Protein AF-0000000084925691 (afdb_homodimer)

Sequence (264 aa):
MTRPAPITGSASPRLGRLARLLAASALLTAACATLTPTTALDPNKLPPILAQDEIIRPYTKIGTVEVSRERLGHIDDLKNEADEWAYDALGAEAAKLGADAIILPEVQAKKGSYLFFPSTSIKAKGIAIRFNMTRPAPITGSASPRLGRLARLLAASALLTAACATLTPTTALDPNKLPPILAQDEIIRPYTKIGTVEVSRERLGHIDDLKNEADEWAYDALGAEAAKLGADAIILPEVQAKKGSYLFFPSTSIKAKGIAIRFN

Organism: Geobacter metallireducens (strain ATCC 53774 / DSM 7210 / GS-15) (NCBI:txid269799)

Secondary structure (DSSP, 8-state):
------------------------------------------TTS---EE-GGG--S-EEEEEEEEEEEEEES-GGGHHHHHHHHHHHHHHHHHHHTT-SEEEEEEEEEEEEEETTEEEEEEEEEEEEEEE-/------------------------------------------TTS---EE-GGG--S-EEEEEEEEEEEEEES-GGGHHHHHHHHHHHHHHHHHHHTT-SEEEEEEEEEEEEEETTEEEEEEEEEEEEEEE-

Foldseek 3Di:
DDPDDDPCPDDDDPDDPPPPPPPPPPPPPPPPPPPPPPPPQPLPHFAAEDEPVRPDADKDFQDKDKDKDKDFDDLVCCVPCFVVVQRVVRRVRLVVSVFNHWYDKDKDKDWDDDVNTTMIMIMMMTTGIHGD/DCPCDCPCPVPDDPPPDPPVPPPPPPPPPPPPPPPPPPPPQPLPHFAAEDEPVRPDADKDFQDKDKDKDKDFDDLVCQVVCFVVVQRVVRRVRLVVSVFNHWYDKDKDKDWDDDVNTTMIMIMMMTTGIHGD

Nearest PDB structures (foldseek):
  3qkb-assembly1_B  TM=7.996E-01  e=1.386E-04  Pediococcus pentosaceus ATCC 25745
  1vr4-assembly1_B  TM=8.187E-01  e=1.053E-02  Bacillus cereus ATCC 14579
  1y2i-assembly1_C  TM=6.346E-01  e=2.107E-03  Shigella flexneri 2a str. 2457T
  5bp0-assembly1_B  TM=3.276E-01  e=2.755E+00  Lymnaea stagnalis
  3qkb-assembly1_B  TM=7.994E-01  e=1.177E-04  Pediococcus pentosaceus ATCC 25745

pLDDT: mean 74.44, std 26.31, range [27.69, 98.81]

Solvent-accessible surface area (backbone atoms only — not comparable to full-atom values): 16079 Å² total; per-residue (Å²): 139,88,75,78,82,77,86,81,82,83,76,82,81,84,80,80,80,80,78,76,78,76,78,77,75,74,76,74,74,76,73,72,71,73,70,69,72,77,72,67,69,48,89,87,47,58,30,47,80,45,54,79,90,66,64,84,63,67,66,44,80,76,45,77,39,74,48,73,50,76,46,78,40,86,54,77,56,50,64,76,39,44,62,61,54,42,53,51,51,44,12,54,54,28,43,75,73,64,30,59,29,28,35,71,54,32,44,34,40,34,36,29,58,53,95,86,34,47,20,30,38,36,40,30,37,30,35,20,25,34,74,111,130,90,72,73,81,72,85,77,77,77,78,79,84,77,80,70,84,78,75,73,76,76,75,76,74,74,75,74,72,75,72,73,70,74,72,68,72,74,73,64,67,47,90,87,48,59,28,48,80,44,54,78,88,66,64,83,63,66,66,44,80,76,46,80,41,75,47,73,49,76,46,80,40,86,56,82,54,50,61,77,41,41,61,59,54,42,52,52,51,44,12,54,54,27,42,75,74,65,28,59,29,30,33,72,53,32,43,33,40,34,37,30,60,52,94,86,34,46,20,31,37,36,41,30,36,31,36,22,24,34,74,112

Structure (mmCIF, N/CA/C/O backbone):
data_AF-0000000084925691-model_v1
#
loop_
_entity.id
_entity.type
_entity.pdbx_description
1 polymer 'Lipoprotein, putative'
#
loop_
_atom_site.group_PDB
_atom_site.id
_atom_site.type_symbol
_atom_site.label_atom_id
_atom_site.label_alt_id
_atom_site.label_comp_id
_atom_site.label_asym_id
_atom_site.label_entity_id
_atom_site.label_seq_id
_atom_site.pdbx_PDB_ins_code
_atom_site.Cartn_x
_atom_site.Cartn_y
_atom_site.Cartn_z
_atom_site.occupancy
_atom_site.B_iso_or_equiv
_atom_site.auth_seq_id
_atom_site.auth_comp_id
_atom_site.auth_asym_id
_atom_site.auth_atom_id
_atom_site.pdbx_PDB_model_num
ATOM 1 N N . MET A 1 1 ? -61.531 34.656 106.062 1 31.7 1 MET A N 1
ATOM 2 C CA . MET A 1 1 ? -60.969 33.656 105.125 1 31.7 1 MET A CA 1
ATOM 3 C C . MET A 1 1 ? -60.344 34.344 103.938 1 31.7 1 MET A C 1
ATOM 5 O O . MET A 1 1 ? -60.781 35.406 103.5 1 31.7 1 MET A O 1
ATOM 9 N N . THR A 1 2 ? -59.188 33.781 103.25 1 35.19 2 THR A N 1
ATOM 10 C CA . THR A 1 2 ? -57.844 34 102.75 1 35.19 2 THR A CA 1
ATOM 11 C C . THR A 1 2 ? -57.875 34.281 101.25 1 35.19 2 THR A C 1
ATOM 13 O O . THR A 1 2 ? -58.031 33.344 100.438 1 35.19 2 THR A O 1
ATOM 16 N N . ARG A 1 3 ? -58.625 35.281 100.688 1 39.06 3 ARG A N 1
ATOM 17 C CA . ARG A 1 3 ? -59.062 35.375 99.312 1 39.06 3 ARG A CA 1
ATOM 18 C C . ARG A 1 3 ? -57.875 35.625 98.375 1 39.06 3 ARG A C 1
ATOM 20 O O . ARG A 1 3 ? -58.031 35.625 97.125 1 39.06 3 ARG A O 1
ATOM 27 N N . PRO A 1 4 ? -56.438 35.781 98.688 1 38.03 4 PRO A N 1
ATOM 28 C CA . PRO A 1 4 ? -55.812 36.844 97.875 1 38.03 4 PRO A CA 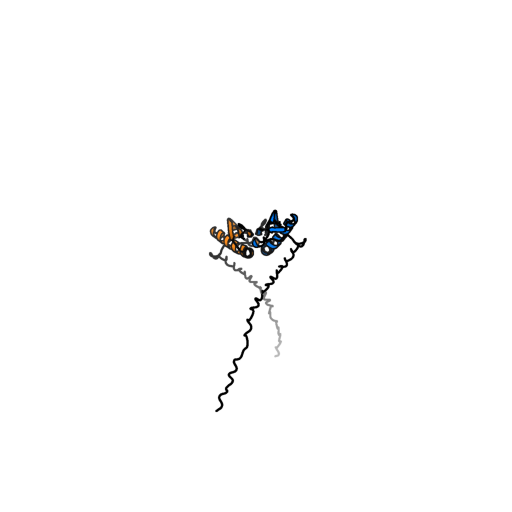1
ATOM 29 C C . PRO A 1 4 ? -55.375 36.406 96.5 1 38.03 4 PRO A C 1
ATOM 31 O O . PRO A 1 4 ? -54.969 37.25 95.688 1 38.03 4 PRO A O 1
ATOM 34 N N . ALA A 1 5 ? -55.688 35.25 95.75 1 39.78 5 ALA A N 1
ATOM 35 C CA . ALA A 1 5 ? -54.438 34.781 95.125 1 39.78 5 ALA A CA 1
ATOM 36 C C . ALA A 1 5 ? -54.062 35.594 93.938 1 39.78 5 ALA A C 1
ATOM 38 O O . ALA A 1 5 ? -54.906 36.188 93.25 1 39.78 5 ALA A O 1
ATOM 39 N N . PRO A 1 6 ? -52.656 35.875 93.5 1 35.97 6 PRO A N 1
ATOM 40 C CA . PRO A 1 6 ? -51.781 36.844 92.812 1 35.97 6 PRO A CA 1
ATOM 41 C C . PRO A 1 6 ? -51.656 36.594 91.312 1 35.97 6 PRO A C 1
ATOM 43 O O . PRO A 1 6 ? -50.969 37.344 90.625 1 35.97 6 PRO A O 1
ATOM 46 N N . ILE A 1 7 ? -52.594 36.312 90.438 1 38.5 7 ILE A N 1
ATOM 47 C CA . ILE A 1 7 ? -52.188 35.531 89.25 1 38.5 7 ILE A CA 1
ATOM 48 C C . ILE A 1 7 ? -51.281 36.406 88.375 1 38.5 7 ILE A C 1
ATOM 50 O O . ILE A 1 7 ? -51.531 37.594 88.188 1 38.5 7 ILE A O 1
ATOM 54 N N . THR A 1 8 ? -49.906 36.062 88.125 1 34.28 8 THR A N 1
ATOM 55 C CA . THR A 1 8 ? -48.656 36.594 87.625 1 34.28 8 THR A CA 1
ATOM 56 C C . THR A 1 8 ? -48.688 36.688 86.062 1 34.28 8 THR A C 1
ATOM 58 O O . THR A 1 8 ? -48.781 35.688 85.375 1 34.28 8 THR A O 1
ATOM 61 N N . GLY A 1 9 ? -49.344 37.625 85.375 1 34.09 9 GLY A N 1
ATOM 62 C CA . GLY A 1 9 ? -49.562 37.812 83.938 1 34.09 9 GLY A CA 1
ATOM 63 C C . GLY A 1 9 ? -48.281 38.031 83.188 1 34.09 9 GLY A C 1
ATOM 64 O O . GLY A 1 9 ? -47.625 39.094 83.312 1 34.09 9 GLY A O 1
ATOM 65 N N . SER A 1 10 ? -47.312 37.031 83 1 33.34 10 SER A N 1
ATOM 66 C CA . SER A 1 10 ? -45.969 37.188 82.5 1 33.34 10 SER A CA 1
ATOM 67 C C . SER A 1 10 ? -45.969 37.781 81.062 1 33.34 10 SER A C 1
ATOM 69 O O . SER A 1 10 ? -46.844 37.438 80.25 1 33.34 10 SER A O 1
ATOM 71 N N . ALA A 1 11 ? -45.156 38.812 80.812 1 31.98 11 ALA A N 1
ATOM 72 C CA . ALA A 1 11 ? -44.938 39.938 79.938 1 31.98 11 ALA A CA 1
ATOM 73 C C . ALA A 1 11 ? -44.438 39.469 78.562 1 31.98 11 ALA A C 1
ATOM 75 O O . ALA A 1 11 ? -44.812 40.031 77.562 1 31.98 11 ALA A O 1
ATOM 76 N N . SER A 1 12 ? -43.406 38.531 78.375 1 34.97 12 SER A N 1
ATOM 77 C CA . SER A 1 12 ? -42.25 39.125 77.625 1 34.97 12 SER A CA 1
ATOM 78 C C . SER A 1 12 ? -42.469 39.094 76.125 1 34.97 12 SER A C 1
ATOM 80 O O . SER A 1 12 ? -43.062 38.156 75.625 1 34.97 12 SER A O 1
ATOM 82 N N . PRO A 1 13 ? -42.219 40.188 75.375 1 35.19 13 PRO A N 1
ATOM 83 C CA . PRO A 1 13 ? -42.406 40.594 73.938 1 35.19 13 PRO A CA 1
ATOM 84 C C . PRO A 1 13 ? -41.562 39.781 73 1 35.19 13 PRO A C 1
ATOM 86 O O . PRO A 1 13 ? -40.344 39.656 73.188 1 35.19 13 PRO A O 1
ATOM 89 N N . ARG A 1 14 ? -42 38.625 72.438 1 36 14 ARG A N 1
ATOM 90 C CA . ARG A 1 14 ? -41.312 37.75 71.5 1 36 14 ARG A CA 1
ATOM 91 C C . ARG A 1 14 ? -40.781 38.562 70.312 1 36 14 ARG A C 1
ATOM 93 O O . ARG A 1 14 ? -41.562 39.25 69.625 1 36 14 ARG A O 1
ATOM 100 N N . LEU A 1 15 ? -39.406 39.031 70.312 1 35.12 15 LEU A N 1
ATOM 101 C CA . LEU A 1 15 ? -38.531 39.656 69.312 1 35.12 15 LEU A CA 1
ATOM 102 C C . LEU A 1 15 ? -38.625 39 68 1 35.12 15 LEU A C 1
ATOM 104 O O . LEU A 1 15 ? -38.625 37.75 67.875 1 35.12 15 LEU A O 1
ATOM 108 N N . GLY A 1 16 ? -39.219 39.656 66.938 1 32.88 16 GLY A N 1
ATOM 109 C CA . GLY A 1 16 ? -39.375 39.531 65.5 1 32.88 16 GLY A CA 1
ATOM 110 C C . GLY A 1 16 ? -38.062 39.188 64.75 1 32.88 16 GLY A C 1
ATOM 111 O O . GLY A 1 16 ? -37.062 39.844 65 1 32.88 16 GLY A O 1
ATOM 112 N N . ARG A 1 17 ? -37.75 37.844 64.625 1 38.5 17 ARG A N 1
ATOM 113 C CA . ARG A 1 17 ? -36.656 37.188 63.938 1 38.5 17 ARG A CA 1
ATOM 114 C C . ARG A 1 17 ? -36.438 37.75 62.531 1 38.5 17 ARG A C 1
ATOM 116 O O . ARG A 1 17 ? -37.312 37.594 61.656 1 38.5 17 ARG A O 1
ATOM 123 N N . LEU A 1 18 ? -35.844 39 62.344 1 35.78 18 LEU A N 1
ATOM 124 C CA . LEU A 1 18 ? -35.375 39.531 61.062 1 35.78 18 LEU A CA 1
ATOM 125 C C . LEU A 1 18 ? -34.531 38.5 60.312 1 35.78 18 LEU A C 1
ATOM 127 O O . LEU A 1 18 ? -33.562 37.969 60.875 1 35.78 18 LEU A O 1
ATOM 131 N N . ALA A 1 19 ? -35.125 37.75 59.312 1 41.44 19 ALA A N 1
ATOM 132 C CA . ALA A 1 19 ? -34.688 36.844 58.25 1 41.44 19 ALA A CA 1
ATOM 133 C C . ALA A 1 19 ? -33.5 37.438 57.5 1 41.44 19 ALA A C 1
ATOM 135 O O . ALA A 1 19 ? -33.625 38.438 56.812 1 41.44 19 ALA A O 1
ATOM 136 N N . ARG A 1 20 ? -32.25 37.406 58.062 1 39.66 20 ARG A N 1
ATOM 137 C CA . ARG A 1 20 ? -30.984 37.719 57.375 1 39.66 20 ARG A CA 1
ATOM 138 C C . ARG A 1 20 ? -30.891 36.938 56.062 1 39.66 20 ARG A C 1
ATOM 140 O O . ARG A 1 20 ? -30.891 35.719 56.062 1 39.66 20 ARG A O 1
ATOM 147 N N . LEU A 1 21 ? -31.469 37.469 54.969 1 39.38 21 LEU A N 1
ATOM 148 C CA . LEU A 1 21 ? -31.234 37.062 53.594 1 39.38 21 LEU A CA 1
ATOM 149 C C . LEU A 1 21 ? -29.75 37 53.281 1 39.38 21 LEU A C 1
ATOM 151 O O . LEU A 1 21 ? -29.047 38 53.344 1 39.38 21 LEU A O 1
ATOM 155 N N . LEU A 1 22 ? -29.062 35.938 53.781 1 34.69 22 LEU A N 1
ATOM 156 C CA . LEU A 1 22 ? -27.672 35.625 53.406 1 34.69 22 LEU A CA 1
ATOM 157 C C . LEU A 1 22 ? -27.5 35.594 51.906 1 34.69 22 LEU A C 1
ATOM 159 O O . LEU A 1 22 ? -28.156 34.781 51.219 1 34.69 22 LEU A O 1
ATOM 163 N N . ALA A 1 23 ? -27.234 36.75 51.188 1 40.03 23 ALA A N 1
ATOM 164 C CA . ALA A 1 23 ? -26.75 36.875 49.812 1 40.03 23 ALA A CA 1
ATOM 165 C C . ALA A 1 23 ? -25.547 36 49.562 1 40.03 23 ALA A C 1
ATOM 167 O O . ALA A 1 23 ? -24.5 36.156 50.156 1 40.03 23 ALA A O 1
ATOM 168 N N . ALA A 1 24 ? -25.75 34.75 49.281 1 39.25 24 ALA A N 1
ATOM 169 C CA . ALA A 1 24 ? -24.719 33.812 48.781 1 39.25 24 ALA A CA 1
ATOM 170 C C . ALA A 1 24 ? -23.969 34.406 47.594 1 39.25 24 ALA A C 1
ATOM 172 O O . ALA A 1 24 ? -24.562 34.594 46.531 1 39.25 24 ALA A O 1
ATOM 173 N N . SER A 1 25 ? -23 35.25 47.812 1 40.41 25 SER A N 1
ATOM 174 C CA . SER A 1 25 ? -22.062 35.688 46.75 1 40.41 25 SER A CA 1
ATOM 175 C C . SER A 1 25 ? -21.422 34.5 46.094 1 40.41 25 SER A C 1
ATOM 177 O O . SER A 1 25 ? -20.688 33.719 46.719 1 40.41 25 SER A O 1
ATOM 179 N N . ALA A 1 26 ? -22.062 33.812 45.188 1 38.72 26 ALA A N 1
ATOM 180 C CA . ALA A 1 26 ? -21.406 32.844 44.344 1 38.72 26 ALA A CA 1
ATOM 181 C C . ALA A 1 26 ? -20.188 33.438 43.656 1 38.72 26 ALA A C 1
ATOM 183 O O . ALA A 1 26 ? -20.312 34.312 42.781 1 38.72 26 ALA A O 1
ATOM 184 N N . LEU A 1 27 ? -19.078 33.531 44.375 1 35.97 27 LEU A N 1
ATOM 185 C CA . LEU A 1 27 ? -17.812 33.781 43.719 1 35.97 27 LEU A CA 1
ATOM 186 C C . LEU A 1 27 ? -17.625 32.812 42.531 1 35.97 27 LEU A C 1
ATOM 188 O O . LEU A 1 27 ? -17.5 31.609 42.719 1 35.97 27 LEU A O 1
ATOM 192 N N . LEU A 1 28 ? -18.219 33.125 41.406 1 37.12 28 LEU A N 1
ATOM 193 C CA . LEU A 1 28 ? -17.828 32.5 40.156 1 37.12 28 LEU A CA 1
ATOM 194 C C . LEU A 1 28 ? -16.312 32.5 39.969 1 37.12 28 LEU A C 1
ATOM 196 O O . LEU A 1 28 ? -15.719 33.594 39.812 1 37.12 28 LEU A O 1
ATOM 200 N N . THR A 1 29 ? -15.594 31.688 40.719 1 39.41 29 THR A N 1
ATOM 201 C CA . THR A 1 29 ? -14.203 31.469 40.375 1 39.41 29 THR A CA 1
ATOM 202 C C . THR A 1 29 ? -14.07 31.172 38.875 1 39.41 29 THR A C 1
ATOM 204 O O . THR A 1 29 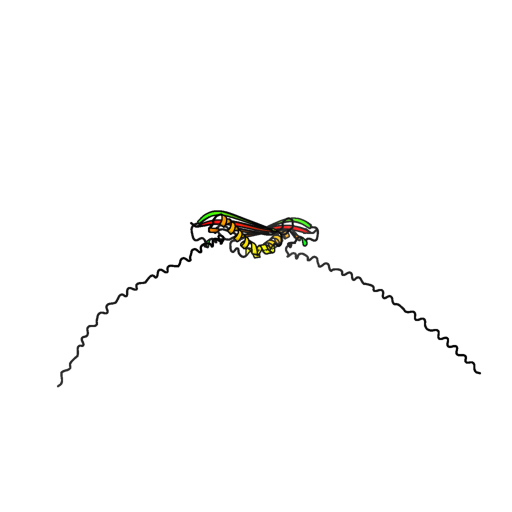? -14.664 30.219 38.375 1 39.41 29 THR A O 1
ATOM 207 N N . ALA A 1 30 ? -13.844 32.219 38.031 1 38.84 30 ALA A N 1
ATOM 208 C CA . ALA A 1 30 ? -13.344 32.094 36.656 1 38.84 30 ALA A CA 1
ATOM 209 C C . ALA A 1 30 ? -12.125 31.156 36.625 1 38.84 30 ALA A C 1
ATOM 211 O O . ALA A 1 30 ? -11.078 31.484 37.188 1 38.84 30 ALA A O 1
ATOM 212 N N . ALA A 1 31 ? -12.328 29.859 36.688 1 38.28 31 ALA A N 1
ATOM 213 C CA . ALA A 1 31 ? -11.219 28.984 36.312 1 38.28 31 ALA A CA 1
ATOM 214 C C . ALA A 1 31 ? -10.547 29.453 35.031 1 38.28 31 ALA A C 1
ATOM 216 O O . ALA A 1 31 ? -11.156 29.422 33.969 1 38.28 31 ALA A O 1
ATOM 217 N N . CYS A 1 32 ? -9.719 30.438 35.062 1 33.47 32 CYS A N 1
ATOM 218 C CA . CYS A 1 32 ? -8.82 30.609 33.938 1 33.47 32 CYS A CA 1
ATOM 219 C C . CYS A 1 32 ? -8.234 29.281 33.5 1 33.47 32 CYS A C 1
ATOM 221 O O . CYS A 1 32 ? -7.484 28.641 34.219 1 33.47 32 CYS A O 1
ATOM 223 N N . ALA A 1 33 ? -8.961 28.453 32.75 1 38.59 33 ALA A N 1
ATOM 224 C CA . ALA A 1 33 ? -8.32 27.375 32 1 38.59 33 ALA A CA 1
ATOM 225 C C . ALA A 1 33 ? -6.961 27.828 31.453 1 38.59 33 ALA A C 1
ATOM 227 O O . ALA A 1 33 ? -6.859 28.859 30.797 1 38.59 33 ALA A O 1
ATOM 228 N N . THR A 1 34 ? -5.863 27.703 32.219 1 37.12 34 THR A N 1
ATOM 229 C CA . THR A 1 34 ? -4.531 27.797 31.625 1 37.12 34 THR A CA 1
ATOM 230 C C . THR A 1 34 ? -4.531 27.266 30.203 1 37.12 34 THR A C 1
ATOM 232 O O . THR A 1 34 ? -4.906 26.109 29.969 1 37.12 34 THR A O 1
ATOM 235 N N . LEU A 1 35 ? -4.871 28.062 29.234 1 37.03 35 LEU A N 1
ATOM 236 C CA . LEU A 1 35 ? -4.488 27.719 27.875 1 37.03 35 LEU A CA 1
ATOM 237 C C . LEU A 1 35 ? -3.125 27.031 27.844 1 37.03 35 LEU A C 1
ATOM 239 O O . LEU A 1 35 ? -2.168 27.531 28.453 1 37.03 35 LEU A O 1
ATOM 243 N N . THR A 1 36 ? -3.09 25.766 28.031 1 38.06 36 THR A N 1
ATOM 244 C CA . THR A 1 36 ? -1.849 25.047 27.734 1 38.06 36 THR A CA 1
ATOM 245 C C . THR A 1 36 ? -1.024 25.812 26.703 1 38.06 36 THR A C 1
ATOM 247 O O . THR A 1 36 ? -1.575 26.375 25.75 1 38.06 36 THR A O 1
ATOM 250 N N . PRO A 1 37 ? 0.156 26.359 27.047 1 38.84 37 PRO A N 1
ATOM 251 C CA . PRO A 1 37 ? 1.049 26.984 26.078 1 38.84 37 PRO A CA 1
ATOM 252 C C . PRO A 1 37 ? 0.898 26.391 24.672 1 38.84 37 PRO A C 1
ATOM 254 O O . PRO A 1 37 ? 0.491 25.234 24.531 1 38.84 37 PRO A O 1
ATOM 257 N N . THR A 1 38 ? 0.516 27.156 23.703 1 39.69 38 THR A N 1
ATOM 258 C CA . THR A 1 38 ? 0.819 26.812 22.312 1 39.69 38 THR A CA 1
ATOM 259 C C . THR A 1 38 ? 2.133 26.047 22.219 1 39.69 38 THR A C 1
ATOM 261 O O . THR A 1 38 ? 3.195 26.578 22.547 1 39.69 38 THR A O 1
ATOM 264 N N . THR A 1 39 ? 2.252 24.891 22.703 1 40.91 39 THR A N 1
ATOM 265 C CA . THR A 1 39 ? 3.484 24.156 22.453 1 40.91 39 THR A CA 1
ATOM 266 C C . THR A 1 39 ? 4.184 24.703 21.203 1 40.91 39 THR A C 1
ATOM 268 O O . THR A 1 39 ? 3.662 24.578 20.094 1 40.91 39 THR A O 1
ATOM 271 N N . ALA A 1 40 ? 4.793 25.734 21.219 1 44.06 40 ALA A N 1
ATOM 272 C CA . ALA A 1 40 ? 5.691 26.188 20.172 1 44.06 40 ALA A CA 1
ATOM 273 C C . ALA A 1 40 ? 6.293 25.016 19.406 1 44.06 40 ALA A C 1
ATOM 275 O O . ALA A 1 40 ? 6.781 24.062 20.016 1 44.06 40 ALA A O 1
ATOM 276 N N . LEU A 1 41 ? 5.816 24.656 18.25 1 48.19 41 LEU A N 1
ATOM 277 C CA . LEU A 1 41 ? 6.445 23.656 17.406 1 48.19 41 LEU A CA 1
ATOM 278 C C . LEU A 1 41 ? 7.965 23.703 17.547 1 48.19 41 LEU A C 1
ATOM 280 O O . LEU A 1 41 ? 8.555 24.781 17.5 1 48.19 41 LEU A O 1
ATOM 284 N N . ASP A 1 42 ? 8.484 22.984 18.484 1 52.44 42 ASP A N 1
ATOM 285 C CA . ASP A 1 42 ? 9.93 22.812 18.406 1 52.44 42 ASP A CA 1
ATOM 286 C C . ASP A 1 42 ? 10.43 23.016 16.984 1 52.44 42 ASP A C 1
ATOM 288 O O . ASP A 1 42 ? 9.953 22.375 16.047 1 52.44 42 ASP A O 1
ATOM 292 N N . PRO A 1 43 ? 11.023 24.25 16.828 1 54.56 43 PRO A N 1
ATOM 293 C CA . PRO A 1 43 ? 11.5 24.5 15.461 1 54.56 43 PRO A CA 1
ATOM 294 C C . PRO A 1 43 ? 12.094 23.25 14.805 1 54.56 43 PRO A C 1
ATOM 296 O O . PRO A 1 43 ? 12.211 23.188 13.586 1 54.56 43 PRO A O 1
ATOM 299 N N . ASN A 1 44 ? 12.492 22.344 15.633 1 64.06 44 ASN A N 1
ATOM 300 C CA . ASN A 1 44 ? 13.094 21.125 15.125 1 64.06 44 ASN A CA 1
ATOM 301 C C . ASN A 1 44 ? 12.055 20.031 14.906 1 64.06 44 ASN A C 1
ATOM 303 O O . ASN A 1 44 ? 12.375 18.938 14.43 1 64.06 44 ASN A O 1
ATOM 307 N N . LYS A 1 45 ? 10.852 20.516 15.18 1 86.81 45 LYS A N 1
ATOM 308 C CA . LYS A 1 45 ? 9.836 19.469 15.039 1 86.81 45 LYS A CA 1
ATOM 309 C C . LYS A 1 45 ? 9.102 19.578 13.711 1 86.81 45 LYS A C 1
ATOM 311 O O . LYS A 1 45 ? 8.719 20.688 13.305 1 86.81 45 LYS A O 1
ATOM 316 N N . LEU A 1 46 ? 8.977 18.562 13.039 1 95.62 46 LEU A N 1
ATOM 317 C CA . LEU A 1 46 ? 8.297 18.516 11.75 1 95.62 46 LEU A CA 1
ATOM 318 C C . LEU A 1 46 ? 6.797 18.75 11.922 1 95.62 46 LEU A C 1
ATOM 320 O O . LEU A 1 46 ? 6.227 18.406 12.953 1 95.62 46 LEU A O 1
ATOM 324 N N . PRO A 1 47 ? 6.27 19.578 10.969 1 97.38 47 PRO A N 1
ATOM 325 C CA . PRO A 1 47 ? 4.809 19.688 11 1 97.38 47 PRO A CA 1
ATOM 326 C C . PRO A 1 47 ? 4.109 18.344 11.211 1 97.38 47 PRO A C 1
ATOM 328 O O . PRO A 1 47 ? 4.402 17.375 10.508 1 97.38 47 PRO A O 1
ATOM 331 N N . PRO A 1 48 ? 3.197 18.266 12.141 1 96.62 48 PRO A N 1
ATOM 332 C CA . PRO A 1 48 ? 2.504 17.016 12.422 1 96.62 48 PRO A CA 1
ATOM 333 C C . PRO A 1 48 ? 1.417 16.703 11.391 1 96.62 48 PRO A C 1
ATOM 335 O O . PRO A 1 48 ? 0.93 17.609 10.711 1 96.62 48 PRO A O 1
ATOM 338 N N . ILE A 1 49 ? 1.029 15.453 11.344 1 96.5 49 ILE A N 1
ATOM 339 C CA . ILE A 1 49 ? -0.175 15.008 10.648 1 96.5 49 ILE A CA 1
ATOM 340 C C . ILE A 1 49 ? -1.386 15.156 11.562 1 96.5 49 ILE A C 1
ATOM 342 O O . ILE A 1 49 ? -1.39 14.648 12.688 1 96.5 49 ILE A O 1
ATOM 346 N N . LEU A 1 50 ? -2.357 15.852 11.062 1 94.62 50 LEU A N 1
ATOM 347 C CA . LEU A 1 50 ? -3.543 16.031 11.898 1 94.62 50 LEU A CA 1
ATOM 348 C C . LEU A 1 50 ? -4.73 15.258 11.336 1 94.62 50 LEU A C 1
ATOM 350 O O . LEU A 1 50 ? -4.961 15.266 10.125 1 94.62 50 LEU A O 1
ATOM 354 N N . ALA A 1 51 ? -5.461 14.664 12.297 1 89.25 51 ALA A N 1
ATOM 355 C CA . ALA A 1 51 ? -6.77 14.109 11.953 1 89.25 51 ALA A CA 1
ATOM 356 C C . ALA A 1 51 ? -7.824 15.211 11.859 1 89.25 51 ALA A C 1
ATOM 358 O O . ALA A 1 51 ? -7.613 16.328 12.336 1 89.25 51 ALA A O 1
ATOM 359 N N . GLN A 1 52 ? -8.891 14.773 11.227 1 87.62 52 GLN A N 1
ATOM 360 C CA . GLN A 1 52 ? -9.953 15.742 10.977 1 87.62 52 GLN A CA 1
ATOM 361 C C . GLN A 1 52 ? -10.461 16.344 12.281 1 87.62 52 GLN A C 1
ATOM 363 O O . GLN A 1 52 ? -10.766 17.547 12.344 1 87.62 52 GLN A O 1
ATOM 368 N N . ASP A 1 53 ? -10.594 15.539 13.25 1 87.75 53 ASP A N 1
ATOM 369 C CA . ASP A 1 53 ? -11.172 15.992 14.516 1 87.75 53 ASP A CA 1
ATOM 370 C C . ASP A 1 53 ? -10.18 16.859 15.289 1 87.75 53 ASP A C 1
ATOM 372 O O . ASP A 1 53 ? -10.555 17.516 16.266 1 87.75 53 ASP A O 1
ATOM 376 N N . GLU A 1 54 ? -8.992 16.906 14.844 1 91.25 54 GLU A N 1
ATOM 377 C CA . GLU A 1 54 ? -7.953 17.703 15.508 1 91.25 54 GLU A CA 1
ATOM 378 C C . GLU A 1 54 ? -7.867 19.109 14.914 1 91.25 54 GLU A C 1
ATOM 380 O O . GLU A 1 54 ? -7.18 19.969 15.461 1 91.25 54 GLU A O 1
ATOM 385 N N . ILE A 1 55 ? -8.523 19.312 13.852 1 90.94 55 ILE A N 1
ATOM 386 C CA . ILE A 1 55 ? -8.508 20.625 13.211 1 90.94 55 ILE A CA 1
ATOM 387 C C . ILE A 1 55 ? -9.5 21.562 13.914 1 90.94 55 ILE A C 1
ATOM 389 O O . ILE A 1 55 ? -10.695 21.547 13.594 1 90.94 55 ILE A O 1
ATOM 393 N N . ILE A 1 56 ? -9.047 22.469 14.781 1 89.94 56 ILE A N 1
ATOM 394 C CA . ILE A 1 56 ? -9.938 23.203 15.664 1 89.94 56 ILE A CA 1
ATOM 395 C C . ILE A 1 56 ? -9.914 24.688 15.297 1 89.94 56 ILE A C 1
ATOM 397 O O . ILE A 1 56 ? -10.508 25.516 15.984 1 89.94 56 ILE A O 1
ATOM 401 N N . ARG A 1 57 ? -9.148 25.094 14.406 1 93.94 57 ARG A N 1
ATOM 402 C CA . ARG A 1 57 ? -9.086 26.484 13.977 1 93.94 57 ARG A CA 1
ATOM 403 C C . ARG A 1 57 ? -9.094 26.594 12.453 1 93.94 57 ARG A C 1
ATOM 405 O O . ARG A 1 57 ? -8.688 25.656 11.766 1 93.94 57 ARG A O 1
ATOM 412 N N . PRO A 1 58 ? -9.586 27.719 11.938 1 96.56 58 PRO A N 1
ATOM 413 C CA . PRO A 1 58 ? -9.523 27.922 10.492 1 96.56 58 PRO A CA 1
ATOM 414 C C . PRO A 1 58 ? -8.102 27.859 9.945 1 96.56 58 PRO A C 1
ATOM 416 O O . PRO A 1 58 ? -7.148 28.203 10.656 1 96.56 58 PRO A O 1
ATOM 419 N N . TYR A 1 59 ? -7.941 27.344 8.719 1 97.25 59 TYR A N 1
ATOM 420 C CA . TYR A 1 59 ? -6.625 27.203 8.109 1 97.25 59 TYR A CA 1
ATOM 421 C C . TYR A 1 59 ? -6.676 27.547 6.621 1 97.25 59 TYR A C 1
ATOM 423 O O . TYR A 1 59 ? -7.758 27.594 6.027 1 97.25 59 TYR A O 1
ATOM 431 N N . THR A 1 60 ? -5.473 27.844 6.086 1 98.19 60 THR A N 1
ATOM 432 C CA . THR A 1 60 ? -5.258 28.016 4.652 1 98.19 60 THR A CA 1
ATOM 433 C C . THR A 1 60 ? -4.422 26.859 4.098 1 98.19 60 THR A C 1
ATOM 435 O O . THR A 1 60 ? -3.439 26.438 4.719 1 98.19 60 THR A O 1
ATOM 438 N N . LYS A 1 61 ? -4.852 26.266 2.973 1 98.31 61 LYS A N 1
ATOM 439 C CA . LYS A 1 61 ? -4.043 25.281 2.268 1 98.31 61 LYS A CA 1
ATOM 440 C C . LYS A 1 61 ? -2.889 25.938 1.521 1 98.31 61 LYS A C 1
ATOM 442 O O . LYS A 1 61 ? -3.105 26.797 0.672 1 98.31 61 LYS A O 1
ATOM 447 N N . ILE A 1 62 ? -1.728 25.562 1.836 1 98.12 62 ILE A N 1
ATOM 448 C CA . ILE A 1 62 ? -0.637 26.312 1.224 1 98.12 62 ILE A CA 1
ATOM 449 C C . ILE A 1 62 ? 0.062 25.453 0.178 1 98.12 62 ILE A C 1
ATOM 451 O O . ILE A 1 62 ? 0.927 25.922 -0.558 1 98.12 62 ILE A O 1
ATOM 455 N N . GLY A 1 63 ? -0.236 24.125 0.083 1 97.81 63 GLY A N 1
ATOM 456 C CA . GLY A 1 63 ? 0.29 23.281 -0.978 1 97.81 63 GLY A CA 1
ATOM 457 C C . GLY A 1 63 ? 0.078 21.797 -0.723 1 97.81 63 GLY A C 1
ATOM 458 O O . GLY A 1 63 ? -0.275 21.406 0.388 1 97.81 63 GLY A O 1
ATOM 459 N N . THR A 1 64 ? 0.184 21.016 -1.828 1 98.5 64 THR A N 1
ATOM 460 C CA . THR A 1 64 ? 0.241 19.562 -1.723 1 98.5 64 THR A CA 1
ATOM 461 C C . THR A 1 64 ? 1.687 19.078 -1.626 1 98.5 64 THR A C 1
ATOM 463 O O . THR A 1 64 ? 2.561 19.578 -2.342 1 98.5 64 THR A O 1
ATOM 466 N N . VAL A 1 65 ? 1.949 18.156 -0.712 1 98.69 65 VAL A N 1
ATOM 467 C CA . VAL A 1 65 ? 3.273 17.547 -0.615 1 98.69 65 VAL A CA 1
ATOM 468 C C . VAL A 1 65 ? 3.195 16.062 -0.967 1 98.69 65 VAL A C 1
ATOM 470 O O . VAL A 1 65 ? 2.225 15.391 -0.619 1 98.69 65 VAL A O 1
ATOM 473 N N . GLU A 1 66 ? 4.203 15.594 -1.675 1 98.81 66 GLU A N 1
ATOM 474 C CA . GLU A 1 66 ? 4.312 14.195 -2.094 1 98.81 66 GLU A CA 1
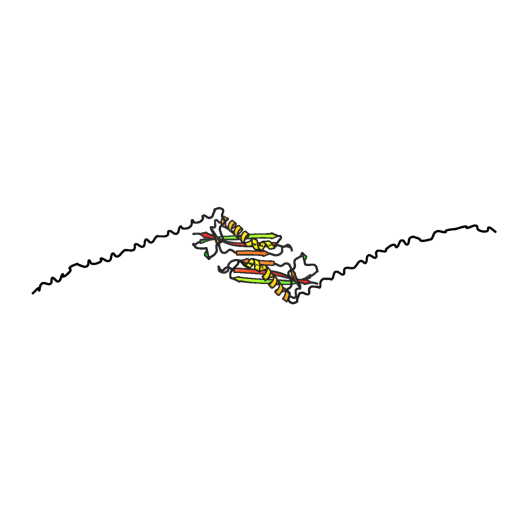ATOM 475 C C . GLU A 1 66 ? 5.734 13.672 -1.909 1 98.81 66 GLU A C 1
ATOM 477 O O . GLU A 1 66 ? 6.703 14.375 -2.205 1 98.81 66 GLU A O 1
ATOM 482 N N . VAL A 1 67 ? 5.809 12.453 -1.434 1 98.75 67 VAL A N 1
ATOM 483 C CA . VAL A 1 67 ? 7.098 11.797 -1.237 1 98.75 67 VAL A CA 1
ATOM 484 C C . VAL A 1 67 ? 7.02 10.352 -1.715 1 98.75 67 VAL A C 1
ATOM 486 O O . VAL A 1 67 ? 5.934 9.766 -1.776 1 98.75 67 VAL A O 1
ATOM 489 N N . SER A 1 68 ? 8.133 9.781 -2.072 1 97.94 68 SER A N 1
ATOM 490 C CA . SER A 1 68 ? 8.188 8.375 -2.475 1 97.94 68 SER A CA 1
ATOM 491 C C . SER A 1 68 ? 9.555 7.77 -2.162 1 97.94 68 SER A C 1
ATOM 493 O O . SER A 1 68 ? 10.562 8.477 -2.129 1 97.94 68 SER A O 1
ATOM 495 N N . ARG A 1 69 ? 9.547 6.508 -1.942 1 95.75 69 ARG A N 1
ATOM 496 C CA . ARG A 1 69 ? 10.75 5.703 -1.729 1 95.75 69 ARG A CA 1
ATOM 497 C C . ARG A 1 69 ? 10.586 4.312 -2.342 1 95.75 69 ARG A C 1
ATOM 499 O O . ARG A 1 69 ? 9.539 3.684 -2.199 1 95.75 69 ARG A O 1
ATOM 506 N N . GLU A 1 70 ? 11.641 3.883 -3.01 1 92.75 70 GLU A N 1
ATOM 507 C CA . GLU A 1 70 ? 11.711 2.523 -3.539 1 92.75 70 GLU A CA 1
ATOM 508 C C . GLU A 1 70 ? 12.961 1.803 -3.051 1 92.75 70 GLU A C 1
ATOM 510 O O . GLU A 1 70 ? 14.047 2.391 -3.01 1 92.75 70 GLU A O 1
ATOM 515 N N . ARG A 1 71 ? 12.75 0.589 -2.646 1 90.62 71 ARG A N 1
ATOM 516 C CA . ARG A 1 71 ? 13.875 -0.22 -2.186 1 90.62 71 ARG A CA 1
ATOM 517 C C . ARG A 1 71 ? 13.828 -1.621 -2.787 1 90.62 71 ARG A C 1
ATOM 519 O O . ARG A 1 71 ? 12.75 -2.205 -2.92 1 90.62 71 ARG A O 1
ATOM 526 N N . LEU A 1 72 ? 15.031 -2.074 -3.023 1 88 72 LEU A N 1
ATOM 527 C CA . LEU A 1 72 ? 15.148 -3.469 -3.436 1 88 72 LEU A CA 1
ATOM 528 C C . LEU A 1 72 ? 15.398 -4.371 -2.232 1 88 72 LEU A C 1
ATOM 530 O O . LEU A 1 72 ? 16.141 -4 -1.314 1 88 72 LEU A O 1
ATOM 534 N N . GLY A 1 73 ? 14.859 -5.484 -2.266 1 76.88 73 GLY A N 1
ATOM 535 C CA . GLY A 1 73 ? 15.141 -6.5 -1.259 1 76.88 73 GLY A CA 1
ATOM 536 C C . GLY A 1 73 ? 13.93 -6.84 -0.406 1 76.88 73 GLY A C 1
ATOM 537 O O . GLY A 1 73 ? 12.789 -6.699 -0.851 1 76.88 73 GLY A O 1
ATOM 538 N N . HIS A 1 74 ? 14.273 -7.234 1.008 1 63.16 74 HIS A N 1
ATOM 539 C CA . HIS A 1 74 ? 13.328 -7.906 1.896 1 63.16 74 HIS A CA 1
ATOM 540 C C . HIS A 1 74 ? 12.07 -7.062 2.1 1 63.16 74 HIS A C 1
ATOM 542 O O . HIS A 1 74 ? 12.141 -5.957 2.639 1 63.16 74 HIS A O 1
ATOM 548 N N . ILE A 1 75 ? 10.914 -7.613 1.635 1 63.81 75 ILE A N 1
ATOM 549 C CA . ILE A 1 75 ? 9.609 -6.98 1.509 1 63.81 75 ILE A CA 1
ATOM 550 C C . ILE A 1 75 ? 8.906 -6.969 2.865 1 63.81 75 ILE A C 1
ATOM 552 O O . ILE A 1 75 ? 8.008 -6.156 3.1 1 63.81 75 ILE A O 1
ATOM 556 N N . ASP A 1 76 ? 9.461 -7.762 3.855 1 66.31 76 ASP A N 1
ATOM 557 C CA . ASP A 1 76 ? 8.703 -7.973 5.09 1 66.31 76 ASP A CA 1
ATOM 558 C C . ASP A 1 76 ? 8.695 -6.711 5.945 1 66.31 76 ASP A C 1
ATOM 560 O O . ASP A 1 76 ? 7.73 -6.453 6.672 1 66.31 76 ASP A O 1
ATOM 564 N N . ASP A 1 77 ? 9.602 -5.832 5.754 1 65.75 77 ASP A N 1
ATOM 565 C CA . ASP A 1 77 ? 9.75 -4.684 6.645 1 65.75 77 ASP A CA 1
ATOM 566 C C . ASP A 1 77 ? 8.836 -3.537 6.223 1 65.75 77 ASP A C 1
ATOM 568 O O . ASP A 1 77 ? 8.602 -2.604 6.992 1 65.75 77 ASP A O 1
ATOM 572 N N . LEU A 1 78 ? 8.281 -3.697 5.125 1 77.19 78 LEU A N 1
ATOM 573 C CA . LEU A 1 78 ? 7.48 -2.607 4.574 1 77.19 78 LEU A CA 1
ATOM 574 C C . LEU A 1 78 ? 6.289 -2.301 5.473 1 77.19 78 LEU A C 1
ATOM 576 O O . LEU A 1 78 ? 5.914 -1.137 5.641 1 77.19 78 LEU A O 1
ATOM 580 N N . LYS A 1 79 ? 5.777 -3.32 6.137 1 67.44 79 LYS A N 1
ATOM 581 C CA . LYS A 1 79 ? 4.551 -3.213 6.914 1 67.44 79 LYS A CA 1
ATOM 582 C C . LYS 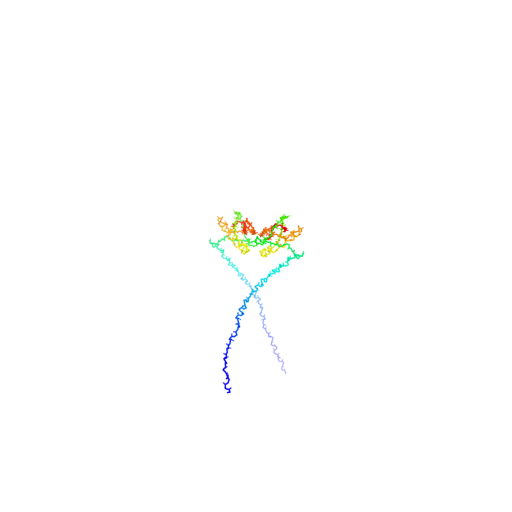A 1 79 ? 4.727 -2.256 8.094 1 67.44 79 LYS A C 1
ATOM 584 O O . LYS A 1 79 ? 3.836 -1.455 8.383 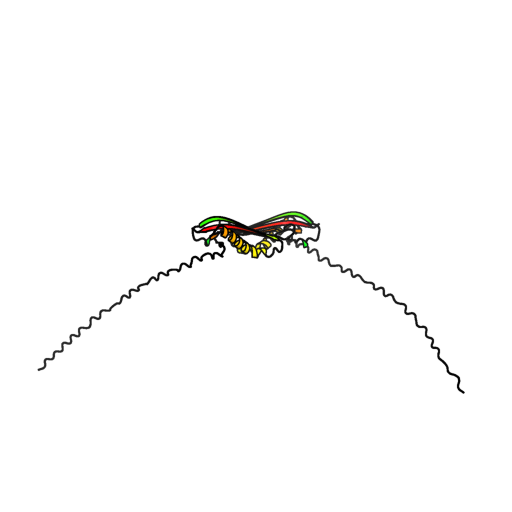1 67.44 79 LYS A O 1
ATOM 589 N N . ASN A 1 80 ? 5.789 -2.311 8.648 1 70.94 80 ASN A N 1
ATOM 590 C CA . ASN A 1 80 ? 5.996 -1.564 9.883 1 70.94 80 ASN A CA 1
ATOM 591 C C . ASN A 1 80 ? 6.637 -0.204 9.617 1 70.94 80 ASN A C 1
ATOM 593 O O . ASN A 1 80 ? 6.512 0.713 10.43 1 70.94 80 ASN A O 1
ATOM 597 N N . GLU A 1 81 ? 7.07 -0.086 8.492 1 83.19 81 GLU A N 1
ATOM 598 C CA . GLU A 1 81 ? 7.93 1.073 8.258 1 83.19 81 GLU A CA 1
ATOM 599 C C . GLU A 1 81 ? 7.211 2.131 7.422 1 83.19 81 GLU A C 1
ATOM 601 O O . GLU A 1 81 ? 7.527 3.318 7.512 1 83.19 81 GLU A O 1
ATOM 606 N N . ALA A 1 82 ? 6.16 1.796 6.797 1 90.56 82 ALA A N 1
ATOM 607 C CA . ALA A 1 82 ? 5.629 2.658 5.746 1 90.56 82 ALA A CA 1
ATOM 608 C C . ALA A 1 82 ? 5.078 3.957 6.328 1 90.56 82 ALA A C 1
ATOM 610 O O . ALA A 1 82 ? 5.418 5.047 5.859 1 90.56 82 ALA A O 1
ATOM 611 N N . ASP A 1 83 ? 4.324 3.859 7.379 1 89.75 83 ASP A N 1
ATOM 612 C CA . ASP A 1 83 ? 3.717 5.055 7.957 1 89.75 83 ASP A CA 1
ATOM 613 C C . ASP A 1 83 ? 4.777 5.973 8.562 1 89.75 83 ASP A C 1
ATOM 615 O O . ASP A 1 83 ? 4.746 7.188 8.352 1 89.75 83 ASP A O 1
ATOM 619 N N . GLU A 1 84 ? 5.609 5.352 9.328 1 90.75 84 GLU A N 1
ATOM 620 C CA . GLU A 1 84 ? 6.641 6.137 10 1 90.75 84 GLU A CA 1
ATOM 621 C C . GLU A 1 84 ? 7.488 6.906 8.992 1 90.75 84 GLU A C 1
ATOM 623 O O . GLU A 1 84 ? 7.688 8.117 9.133 1 90.75 84 GLU A O 1
ATOM 628 N N . TRP A 1 85 ? 8.031 6.191 8.031 1 94.12 85 TRP A N 1
ATOM 629 C CA . TRP A 1 85 ? 8.828 6.875 7.016 1 94.12 85 TRP A CA 1
ATOM 630 C C . TRP A 1 85 ? 8.008 7.953 6.312 1 94.12 85 TRP A C 1
ATOM 632 O O . TRP A 1 85 ? 8.484 9.07 6.109 1 94.12 85 TRP A O 1
ATOM 642 N N . ALA A 1 86 ? 6.781 7.645 5.891 1 96.38 86 ALA A N 1
ATOM 643 C CA . ALA A 1 86 ? 5.934 8.547 5.117 1 96.38 86 ALA A CA 1
ATOM 644 C C . ALA A 1 86 ? 5.66 9.836 5.883 1 96.38 86 ALA A C 1
ATOM 646 O O . ALA A 1 86 ? 5.766 10.938 5.324 1 96.38 86 ALA A O 1
ATOM 647 N N . TYR A 1 87 ? 5.328 9.664 7.133 1 95.75 87 TYR A N 1
ATOM 648 C CA . TYR A 1 87 ? 4.953 10.836 7.922 1 95.75 87 TYR A CA 1
ATOM 649 C C . TYR A 1 87 ? 6.156 11.727 8.172 1 95.75 87 TYR A C 1
ATOM 651 O O . TYR A 1 87 ? 6.047 12.961 8.109 1 95.75 87 TYR A O 1
ATOM 659 N N . ASP A 1 88 ? 7.273 11.156 8.367 1 96.44 88 ASP A N 1
ATOM 660 C CA . ASP A 1 88 ? 8.492 11.945 8.516 1 96.44 88 ASP A CA 1
ATOM 661 C C . ASP A 1 88 ? 8.836 12.672 7.215 1 96.44 88 ASP A C 1
ATOM 663 O O . ASP A 1 88 ? 9.156 13.867 7.234 1 96.44 88 ASP A O 1
ATOM 667 N N . ALA A 1 89 ? 8.805 11.977 6.168 1 97.88 89 ALA A N 1
ATOM 668 C CA . ALA A 1 89 ? 9.156 12.547 4.867 1 97.88 89 ALA A CA 1
ATOM 669 C C . ALA A 1 89 ? 8.18 13.641 4.465 1 97.88 89 ALA A C 1
ATOM 671 O O . ALA A 1 89 ? 8.586 14.688 3.955 1 97.88 89 ALA A O 1
ATOM 672 N N . LEU A 1 90 ? 6.855 13.414 4.688 1 98.38 90 LEU A N 1
ATOM 673 C CA . LEU A 1 90 ? 5.859 14.445 4.418 1 98.38 90 LEU A CA 1
ATOM 674 C C . LEU A 1 90 ? 6.113 15.688 5.273 1 98.38 90 LEU A C 1
ATOM 676 O O . LEU A 1 90 ? 6.008 16.812 4.789 1 98.38 90 LEU A O 1
ATOM 680 N N . GLY A 1 91 ? 6.395 15.414 6.508 1 98.06 91 GLY A N 1
ATOM 681 C CA . GLY A 1 91 ? 6.711 16.516 7.402 1 98.06 91 GLY A CA 1
ATOM 682 C C . GLY A 1 91 ? 7.871 17.359 6.922 1 98.06 91 GLY A C 1
ATOM 683 O O . GLY A 1 91 ? 7.812 18.594 6.977 1 98.06 91 GLY A O 1
ATOM 684 N N . ALA A 1 92 ? 8.914 16.688 6.523 1 97.94 92 ALA A N 1
ATOM 685 C CA . ALA A 1 92 ? 10.094 17.391 6.027 1 97.94 92 ALA A CA 1
ATOM 686 C C . ALA A 1 92 ? 9.742 18.266 4.82 1 97.94 92 ALA A C 1
ATOM 688 O O . ALA A 1 92 ? 10.188 19.406 4.723 1 97.94 92 ALA A O 1
ATOM 689 N N . GLU A 1 93 ? 8.938 17.781 3.896 1 98.38 93 GLU A N 1
ATOM 690 C CA . GLU A 1 93 ? 8.523 18.547 2.727 1 98.38 93 GLU A CA 1
ATOM 691 C C . GLU A 1 93 ? 7.637 19.719 3.121 1 98.38 93 GLU A C 1
ATOM 693 O O . GLU A 1 93 ? 7.773 20.812 2.584 1 98.38 93 GLU A O 1
ATOM 698 N N . ALA A 1 94 ? 6.77 19.469 4.051 1 98.56 94 ALA A N 1
ATOM 699 C CA . ALA A 1 94 ? 5.848 20.5 4.488 1 98.56 94 ALA A CA 1
ATOM 700 C C . ALA A 1 94 ? 6.586 21.625 5.207 1 98.56 94 ALA A C 1
ATOM 702 O O . ALA A 1 94 ? 6.219 22.797 5.09 1 98.56 94 ALA A O 1
ATOM 703 N N . ALA A 1 95 ? 7.582 21.234 5.949 1 97.69 95 ALA A N 1
ATOM 704 C CA . ALA A 1 95 ? 8.391 22.219 6.66 1 97.69 95 ALA A CA 1
ATOM 705 C C . ALA A 1 95 ? 9.031 23.219 5.691 1 97.69 95 ALA A C 1
ATOM 707 O O . ALA A 1 95 ? 9.148 24.406 5.996 1 97.69 95 ALA A O 1
ATOM 708 N N . LYS A 1 96 ? 9.375 22.688 4.555 1 97.12 96 LYS A N 1
ATOM 709 C CA . LYS A 1 96 ? 10 23.547 3.553 1 97.12 96 LYS A CA 1
ATOM 710 C C . LYS A 1 96 ? 9.031 24.641 3.076 1 97.12 96 LYS A C 1
ATOM 712 O O . LYS A 1 96 ? 9.453 25.688 2.607 1 97.12 96 LYS A O 1
ATOM 717 N N . LEU A 1 97 ? 7.801 24.391 3.201 1 97.25 97 LEU A N 1
ATOM 718 C CA . LEU A 1 97 ? 6.773 25.328 2.756 1 97.25 97 LEU A CA 1
ATOM 719 C C . LEU A 1 97 ? 6.355 26.266 3.889 1 97.25 97 LEU A C 1
ATOM 721 O O . LEU A 1 97 ? 5.535 27.156 3.688 1 97.25 97 LEU A O 1
ATOM 725 N N . GLY A 1 98 ? 6.883 25.922 5.043 1 96.81 98 GLY A N 1
ATOM 726 C CA . GLY A 1 98 ? 6.496 26.688 6.207 1 96.81 98 GLY A CA 1
ATOM 727 C C . GLY A 1 98 ? 5.141 26.297 6.766 1 96.81 98 GLY A C 1
ATOM 728 O O . GLY A 1 98 ? 4.434 27.125 7.34 1 96.81 98 GLY A O 1
ATOM 729 N N . ALA A 1 99 ? 4.77 25.094 6.594 1 98.19 99 ALA A N 1
ATOM 730 C CA . ALA A 1 99 ? 3.459 24.625 7.035 1 98.19 99 ALA A CA 1
ATOM 731 C C . ALA A 1 99 ? 3.436 24.422 8.547 1 98.19 99 ALA A C 1
ATOM 733 O O . ALA A 1 99 ? 4.453 24.062 9.148 1 98.19 99 ALA A O 1
ATOM 734 N N . ASP A 1 100 ? 2.207 24.609 9.047 1 97.5 100 ASP A N 1
ATOM 735 C CA . ASP A 1 100 ? 1.984 24.312 10.453 1 97.5 100 ASP A CA 1
ATOM 736 C C . ASP A 1 100 ? 1.615 22.844 10.656 1 97.5 100 ASP A C 1
ATOM 738 O O . ASP A 1 100 ? 1.878 22.281 11.719 1 97.5 100 ASP A O 1
ATOM 742 N N . ALA A 1 101 ? 0.994 22.25 9.695 1 98.25 101 ALA A N 1
ATOM 743 C CA . ALA A 1 101 ? 0.527 20.859 9.797 1 98.25 101 ALA A CA 1
ATOM 744 C C . ALA A 1 101 ? 0.218 20.281 8.422 1 98.25 101 ALA A C 1
ATOM 746 O O . ALA A 1 101 ? 0.26 21 7.414 1 98.25 101 ALA A O 1
ATOM 747 N N . ILE A 1 102 ? 0.016 18.969 8.391 1 98.06 102 ILE A N 1
ATOM 748 C CA . ILE A 1 102 ? -0.441 18.234 7.211 1 98.06 102 ILE A CA 1
ATOM 749 C C . ILE A 1 102 ? -1.791 17.578 7.496 1 98.06 102 ILE A C 1
ATOM 751 O O . ILE A 1 102 ? -2.002 17.031 8.57 1 98.06 102 ILE A O 1
ATOM 755 N N . ILE A 1 103 ? -2.672 17.641 6.609 1 96.81 103 ILE A N 1
ATOM 756 C CA . ILE A 1 103 ? -3.967 16.984 6.77 1 96.81 103 ILE A CA 1
ATOM 757 C C . ILE A 1 103 ? -4.227 16.062 5.586 1 96.81 103 ILE A C 1
ATOM 759 O O . ILE A 1 103 ? -3.553 16.156 4.555 1 96.81 103 ILE A O 1
ATOM 763 N N . LEU A 1 104 ? -5.207 15.094 5.777 1 94.94 104 LEU A N 1
ATOM 764 C CA . LEU A 1 104 ? -5.668 14.148 4.766 1 94.94 104 LEU A CA 1
ATOM 765 C C . LEU A 1 104 ? -4.492 13.391 4.156 1 94.94 104 LEU A C 1
ATOM 767 O O . LEU A 1 104 ? -4.348 13.344 2.932 1 94.94 104 LEU A O 1
ATOM 771 N N . PRO A 1 105 ? -3.703 12.781 5.043 1 95.44 105 PRO A N 1
ATOM 772 C CA . PRO A 1 105 ? -2.602 11.984 4.492 1 95.44 105 PRO A CA 1
ATOM 773 C C . PRO A 1 105 ? -3.084 10.742 3.744 1 95.44 105 PRO A C 1
ATOM 775 O O . PRO A 1 105 ? -4.105 10.156 4.113 1 95.44 105 PRO A O 1
ATOM 778 N N . GLU A 1 106 ? -2.369 10.422 2.662 1 96.06 106 GLU A N 1
ATOM 779 C CA . GLU A 1 106 ? -2.482 9.148 1.959 1 96.06 106 GLU A CA 1
ATOM 780 C C . GLU A 1 106 ? -1.142 8.422 1.914 1 96.06 106 GLU A C 1
ATOM 782 O O . GLU A 1 106 ? -0.115 9.023 1.59 1 96.06 106 GLU A O 1
ATOM 787 N N . VAL A 1 107 ? -1.146 7.176 2.33 1 95.75 107 VAL A N 1
ATOM 788 C CA . VAL A 1 107 ? 0.06 6.359 2.281 1 95.75 107 VAL A CA 1
ATOM 789 C C . VAL A 1 107 ? -0.214 5.082 1.488 1 95.75 107 VAL A C 1
ATOM 791 O O . VAL A 1 107 ? -1.191 4.375 1.754 1 95.75 107 VAL A O 1
ATOM 794 N N . GLN A 1 108 ? 0.583 4.859 0.56 1 95.25 108 GLN A N 1
ATOM 795 C CA . GLN A 1 108 ? 0.53 3.652 -0.259 1 95.25 108 GLN A CA 1
ATOM 796 C C . GLN A 1 108 ? 1.817 2.844 -0.13 1 95.25 108 GLN A C 1
ATOM 798 O O . GLN A 1 108 ? 2.912 3.373 -0.331 1 95.25 108 GLN A O 1
ATOM 803 N N . ALA A 1 109 ? 1.64 1.646 0.265 1 94.38 109 ALA A N 1
ATOM 804 C CA . ALA A 1 109 ? 2.76 0.708 0.3 1 94.38 109 ALA A CA 1
ATOM 805 C C . ALA A 1 109 ? 2.572 -0.408 -0.725 1 94.38 109 ALA A C 1
ATOM 807 O O . ALA A 1 109 ? 1.495 -1.003 -0.814 1 94.38 109 ALA A O 1
ATOM 808 N N . LYS A 1 110 ? 3.607 -0.679 -1.429 1 93.94 110 LYS A N 1
ATOM 809 C CA . LYS A 1 110 ? 3.561 -1.695 -2.477 1 93.94 110 LYS A CA 1
ATOM 810 C C . LYS A 1 110 ? 4.719 -2.678 -2.34 1 93.94 110 LYS A C 1
ATOM 812 O O . LYS A 1 110 ? 5.855 -2.273 -2.078 1 93.94 110 LYS A O 1
ATOM 817 N N . LYS A 1 111 ? 4.426 -3.877 -2.453 1 92.81 111 LYS A N 1
ATOM 818 C CA . LYS A 1 111 ? 5.465 -4.898 -2.582 1 92.81 111 LYS A CA 1
ATOM 819 C C . LYS A 1 111 ? 5.262 -5.73 -3.846 1 92.81 111 LYS A C 1
ATOM 821 O O . LYS A 1 111 ? 4.125 -5.992 -4.246 1 92.81 111 LYS A O 1
ATOM 826 N N . GLY A 1 112 ? 6.312 -6.117 -4.418 1 92.12 112 GLY A N 1
ATOM 827 C CA . GLY A 1 112 ? 6.305 -6.902 -5.641 1 92.12 112 GLY A CA 1
ATOM 828 C C . GLY A 1 112 ? 7.695 -7.25 -6.137 1 92.12 112 GLY A C 1
ATOM 829 O O . GLY A 1 112 ? 8.562 -7.629 -5.348 1 92.12 112 GLY A O 1
ATOM 830 N N . SER A 1 113 ? 7.746 -7.223 -7.379 1 87.12 113 SER A N 1
ATOM 831 C CA . SER A 1 113 ? 9.031 -7.574 -7.98 1 87.12 113 SER A CA 1
ATOM 832 C C . SER A 1 113 ? 9.453 -6.555 -9.031 1 87.12 113 SER A C 1
ATOM 834 O O . SER A 1 113 ? 8.602 -5.969 -9.711 1 87.12 113 SER A O 1
ATOM 836 N N . TYR A 1 114 ? 10.68 -6.242 -8.945 1 85.5 114 TYR A N 1
ATOM 837 C CA . TYR A 1 114 ? 11.344 -5.508 -10.016 1 85.5 114 TYR A CA 1
ATOM 838 C C . TYR A 1 114 ? 12.375 -6.387 -10.719 1 85.5 114 TYR A C 1
ATOM 840 O O . TYR A 1 114 ? 13.391 -6.758 -10.125 1 85.5 114 TYR A O 1
ATOM 848 N N . LEU A 1 115 ? 12.234 -6.574 -11.984 1 83.06 115 LEU A N 1
ATOM 849 C CA . LEU A 1 115 ? 13.086 -7.504 -12.711 1 83.06 115 LEU A CA 1
ATOM 850 C C . LEU A 1 115 ? 13.305 -8.781 -11.914 1 83.06 115 LEU A C 1
ATOM 852 O O . LEU A 1 115 ? 14.453 -9.164 -11.648 1 83.06 115 LEU A O 1
ATOM 856 N N . PHE A 1 116 ? 12.297 -9.406 -11.32 1 81.5 116 PHE A N 1
ATOM 857 C CA . PHE A 1 116 ? 12.234 -10.688 -10.617 1 81.5 116 PHE A CA 1
ATOM 858 C C . PHE A 1 116 ? 12.844 -10.562 -9.219 1 81.5 116 PHE A C 1
ATOM 860 O O . PHE A 1 116 ? 12.977 -11.562 -8.508 1 81.5 116 PHE A O 1
ATOM 867 N N . PHE A 1 117 ? 13.352 -9.328 -8.906 1 86.88 117 PHE A N 1
ATOM 868 C CA . PHE A 1 117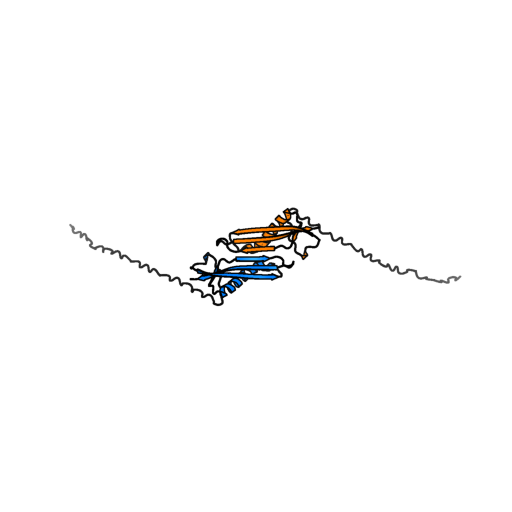 ? 13.828 -9.102 -7.551 1 86.88 117 PHE A CA 1
ATOM 869 C C . PHE A 1 117 ? 12.727 -8.492 -6.688 1 86.88 117 PHE A C 1
ATOM 871 O O . PHE A 1 117 ? 12 -7.602 -7.133 1 86.88 117 PHE A O 1
ATOM 878 N N . PRO A 1 118 ? 12.68 -9.055 -5.5 1 88 118 PRO A N 1
ATOM 879 C CA . PRO A 1 118 ? 11.695 -8.445 -4.602 1 88 118 PRO A CA 1
ATOM 880 C C . PRO A 1 118 ? 11.922 -6.941 -4.418 1 88 118 PRO A C 1
ATOM 882 O O . PRO A 1 118 ? 13.062 -6.492 -4.352 1 88 118 PRO A O 1
ATOM 885 N N . SER A 1 119 ? 10.867 -6.18 -4.414 1 91.5 119 SER A N 1
ATOM 886 C CA . SER A 1 119 ? 10.945 -4.727 -4.27 1 91.5 119 SER A CA 1
ATOM 887 C C . SER A 1 119 ? 9.773 -4.188 -3.459 1 91.5 119 SER A C 1
ATOM 889 O O . SER A 1 119 ? 8.695 -4.793 -3.439 1 91.5 119 SER A O 1
ATOM 891 N N . THR A 1 120 ? 10.055 -3.123 -2.754 1 92.81 120 THR A N 1
ATOM 892 C CA . THR A 1 120 ? 9.008 -2.408 -2.039 1 92.81 120 THR A CA 1
ATOM 893 C C . THR A 1 120 ? 8.984 -0.935 -2.438 1 92.81 120 THR A C 1
ATOM 895 O O . THR A 1 120 ? 10.016 -0.383 -2.84 1 92.81 120 THR A O 1
ATOM 898 N N . SER A 1 121 ? 7.887 -0.364 -2.371 1 93.69 121 SER A N 1
ATOM 899 C CA . SER A 1 121 ? 7.75 1.071 -2.598 1 93.69 121 SER A CA 1
ATOM 900 C C . SER A 1 121 ? 6.742 1.69 -1.635 1 93.69 121 SER A C 1
ATOM 902 O O . SER A 1 121 ? 5.781 1.035 -1.228 1 93.69 121 SER A O 1
ATOM 904 N N . ILE A 1 122 ? 7.016 2.883 -1.185 1 95.5 122 ILE A N 1
ATOM 905 C CA . ILE A 1 122 ? 6.098 3.713 -0.413 1 95.5 122 ILE A CA 1
ATOM 906 C C . ILE A 1 122 ? 5.855 5.031 -1.142 1 95.5 122 ILE A C 1
ATOM 908 O O . ILE A 1 122 ? 6.801 5.664 -1.621 1 95.5 122 ILE A O 1
ATOM 912 N N . LYS A 1 123 ? 4.641 5.359 -1.3 1 97.5 123 LYS A N 1
ATOM 913 C CA . LYS A 1 123 ? 4.223 6.676 -1.771 1 97.5 123 LYS A CA 1
ATOM 914 C C . LYS A 1 123 ? 3.26 7.332 -0.783 1 97.5 123 LYS A C 1
ATOM 916 O O . LYS A 1 123 ? 2.389 6.668 -0.221 1 97.5 123 LYS A O 1
ATOM 921 N N . ALA A 1 124 ? 3.471 8.625 -0.569 1 98.19 124 ALA A N 1
ATOM 922 C CA . ALA A 1 124 ? 2.58 9.336 0.344 1 98.19 124 ALA A CA 1
ATOM 923 C C . ALA A 1 124 ? 2.312 10.758 -0.145 1 98.19 124 ALA A C 1
ATOM 925 O O . ALA A 1 124 ? 3.146 11.352 -0.832 1 98.19 124 ALA A O 1
ATOM 926 N N . LYS A 1 1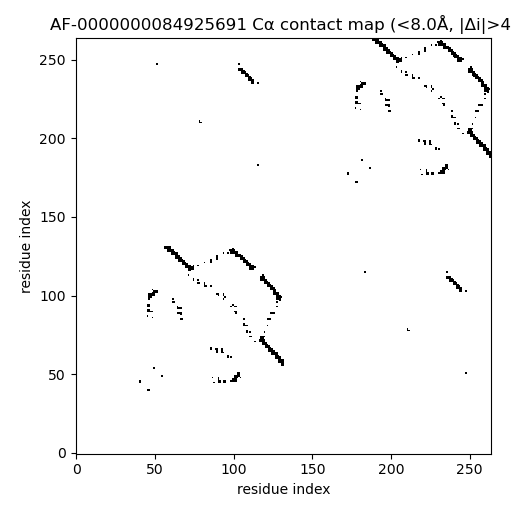25 ? 1.202 11.25 0.25 1 98.56 125 LYS A N 1
ATOM 927 C CA . LYS A 1 125 ? 0.804 12.617 -0.073 1 98.56 125 LYS A CA 1
ATOM 928 C C . LYS A 1 125 ? -0.057 13.211 1.036 1 98.56 125 LYS A C 1
ATOM 930 O O . LYS A 1 125 ? -0.586 12.484 1.879 1 98.56 125 LYS A O 1
ATOM 935 N N . GLY A 1 126 ? -0.091 14.516 1.082 1 98.25 126 GLY A N 1
ATOM 936 C CA . GLY A 1 126 ? -0.93 15.25 2.016 1 98.25 126 GLY A CA 1
ATOM 937 C C . GLY A 1 126 ? -1.068 16.719 1.662 1 98.25 126 GLY A C 1
ATOM 938 O O . GLY A 1 126 ? -0.468 17.188 0.694 1 98.25 126 GLY A O 1
ATOM 939 N N . ILE A 1 127 ? -1.878 17.328 2.43 1 98.38 127 ILE A N 1
ATOM 940 C CA . ILE A 1 127 ? -2.104 18.75 2.242 1 98.38 127 ILE A CA 1
ATOM 941 C C . ILE A 1 127 ? -1.447 19.531 3.379 1 98.38 127 ILE A C 1
ATOM 943 O O . ILE A 1 127 ? -1.796 19.359 4.547 1 98.38 127 ILE A O 1
ATOM 947 N N . ALA A 1 128 ? -0.489 20.359 2.996 1 98.62 128 ALA A N 1
ATOM 948 C CA . ALA A 1 128 ? 0.142 21.25 3.963 1 98.62 128 ALA A CA 1
ATOM 949 C C . ALA A 1 128 ? -0.758 22.438 4.281 1 98.62 128 ALA A C 1
ATOM 951 O O . ALA A 1 128 ? -1.314 23.062 3.373 1 98.62 128 ALA A O 1
ATOM 952 N N . ILE A 1 129 ? -0.853 22.797 5.582 1 98.5 129 ILE A N 1
ATOM 953 C CA . ILE A 1 129 ? -1.748 23.891 5.953 1 98.5 129 ILE A CA 1
ATOM 954 C C . ILE A 1 129 ? -1.025 24.859 6.887 1 98.5 129 ILE A C 1
ATOM 956 O O . ILE A 1 129 ? -0.038 24.5 7.527 1 98.5 129 ILE A O 1
ATOM 960 N N . ARG A 1 130 ? -1.483 26.094 6.832 1 98 130 ARG A N 1
ATOM 961 C CA . ARG A 1 130 ? -1.118 27.125 7.785 1 98 130 ARG A CA 1
ATOM 962 C C . ARG A 1 130 ? -2.344 27.641 8.539 1 98 130 ARG A C 1
ATOM 964 O O . ARG A 1 130 ? -3.375 27.938 7.926 1 98 130 ARG A O 1
ATOM 971 N N . PHE A 1 131 ? -2.199 27.75 9.875 1 96.5 131 PHE A N 1
ATOM 972 C CA . PHE A 1 131 ? -3.322 28.25 10.656 1 96.5 131 PHE A CA 1
ATOM 973 C C . PHE A 1 131 ? -3.395 29.766 10.578 1 96.5 131 PHE A C 1
ATOM 975 O O . PHE A 1 131 ? -2.363 30.453 10.547 1 96.5 131 PHE A O 1
ATOM 982 N N . ASN A 1 132 ? -4.723 30.172 10.555 1 91.62 132 ASN A N 1
ATOM 983 C CA . ASN A 1 132 ? -4.977 31.594 10.484 1 91.62 132 ASN A CA 1
ATOM 984 C C . ASN A 1 132 ? -4.887 32.25 11.859 1 91.62 132 ASN A C 1
ATOM 986 O O . ASN A 1 132 ? -5.211 31.641 12.867 1 91.62 132 ASN A O 1
ATOM 990 N N . MET B 1 1 ? 66.875 -109.875 17.125 1 27.69 1 MET B N 1
ATOM 991 C CA . MET B 1 1 ? 65.5 -109.5 17.281 1 27.69 1 MET B CA 1
ATOM 992 C C . MET B 1 1 ? 65.312 -108 16.906 1 27.69 1 MET B C 1
ATOM 994 O O . MET B 1 1 ? 64.25 -107.625 16.406 1 27.69 1 MET B O 1
ATOM 998 N N . THR B 1 2 ? 66.25 -107.125 17.094 1 35.12 2 THR B N 1
ATOM 999 C CA . THR B 1 2 ? 65.875 -105.812 17.578 1 35.12 2 THR B CA 1
ATOM 1000 C C . THR B 1 2 ? 65.625 -104.875 16.406 1 35.12 2 THR B C 1
ATOM 1002 O O . THR B 1 2 ? 66.562 -104.438 15.727 1 35.12 2 THR B O 1
ATOM 1005 N N . ARG B 1 3 ? 64.562 -104.938 15.648 1 40.56 3 ARG B N 1
ATOM 1006 C CA . ARG B 1 3 ? 64.125 -104.5 14.32 1 40.56 3 ARG B CA 1
ATOM 1007 C C . ARG B 1 3 ? 63.875 -103 14.328 1 40.56 3 ARG B C 1
ATOM 1009 O O . ARG B 1 3 ? 63.719 -102.375 13.273 1 40.56 3 ARG B O 1
ATOM 1016 N N . PRO B 1 4 ? 64 -102.125 15.398 1 40 4 PRO B N 1
ATOM 1017 C CA . PRO B 1 4 ? 62.844 -101.188 15.477 1 40 4 PRO B CA 1
ATOM 1018 C C . PRO B 1 4 ? 63.031 -99.938 14.609 1 40 4 PRO B C 1
ATOM 1020 O O . PRO B 1 4 ? 62.125 -99.125 14.539 1 40 4 PRO B O 1
ATOM 1023 N N . ALA B 1 5 ? 63.719 -99.688 13.523 1 44.31 5 ALA B N 1
ATOM 1024 C CA . ALA B 1 5 ? 64.188 -98.312 13.383 1 44.31 5 ALA B CA 1
ATOM 1025 C C . ALA B 1 5 ? 63.031 -97.375 13.102 1 44.31 5 ALA B C 1
ATOM 1027 O O . ALA B 1 5 ? 62.156 -97.688 12.273 1 44.31 5 ALA B O 1
ATOM 1028 N N . PRO B 1 6 ? 62.625 -96.312 13.945 1 37.56 6 PRO B N 1
ATOM 1029 C CA . PRO B 1 6 ? 61.406 -95.5 14.109 1 37.56 6 PRO B CA 1
ATOM 1030 C C . PRO B 1 6 ? 61.281 -94.438 13.07 1 37.56 6 PRO B C 1
ATOM 1032 O O . PRO B 1 6 ? 60.312 -93.688 13.062 1 37.56 6 PRO B O 1
ATOM 1035 N N . ILE B 1 7 ? 61.5 -94.438 11.82 1 38.62 7 ILE B N 1
ATOM 1036 C CA . ILE B 1 7 ? 61.812 -93.188 11.102 1 38.62 7 ILE B CA 1
ATOM 1037 C C . ILE B 1 7 ? 60.594 -92.25 11.078 1 38.62 7 ILE B C 1
ATOM 1039 O O . ILE B 1 7 ? 59.531 -92.688 10.578 1 38.62 7 ILE B O 1
ATOM 1043 N N . THR B 1 8 ? 60.25 -91.375 12.109 1 36.22 8 THR B N 1
ATOM 1044 C CA . THR B 1 8 ? 59.031 -90.625 12.414 1 36.22 8 THR B CA 1
ATOM 1045 C C . THR B 1 8 ? 58.844 -89.5 11.43 1 36.22 8 THR B C 1
ATOM 1047 O O . THR B 1 8 ? 59.625 -88.562 11.422 1 36.22 8 THR B O 1
ATOM 1050 N N . GLY B 1 9 ? 58.656 -89.625 10.117 1 33.03 9 GLY B N 1
ATOM 1051 C CA . GLY B 1 9 ? 58.594 -88.562 9.109 1 33.03 9 GLY B CA 1
ATOM 1052 C C . GLY B 1 9 ? 57.469 -87.625 9.328 1 33.03 9 GLY B C 1
ATOM 1053 O O . GLY B 1 9 ? 56.281 -88 9.273 1 33.03 9 GLY B O 1
ATOM 1054 N N . SER B 1 10 ? 57.406 -86.688 10.328 1 34.41 10 SER B N 1
ATOM 1055 C CA . SER B 1 10 ? 56.219 -85.938 10.766 1 34.41 10 SER B CA 1
ATOM 1056 C C . SER B 1 10 ? 55.812 -84.938 9.719 1 34.41 10 SER B C 1
ATOM 1058 O O . SER B 1 10 ? 56.531 -83.938 9.461 1 34.41 10 SER B O 1
ATOM 1060 N N . ALA B 1 11 ? 55.469 -85.25 8.539 1 38.59 11 ALA B N 1
ATOM 1061 C CA . ALA B 1 11 ? 55.188 -84.312 7.488 1 38.59 11 ALA B CA 1
ATOM 1062 C C . ALA B 1 11 ? 54.031 -83.375 7.891 1 38.59 11 ALA B C 1
ATOM 1064 O O . ALA B 1 11 ? 53 -83.812 8.359 1 38.59 11 ALA B O 1
ATOM 1065 N N . SER B 1 12 ? 54.406 -82.125 8.406 1 38.19 12 SER B N 1
ATOM 1066 C CA . SER B 1 12 ? 53.594 -81.062 8.922 1 38.19 12 SER B CA 1
ATOM 1067 C C . SER B 1 12 ? 52.562 -80.625 7.891 1 38.19 12 SER B C 1
ATOM 1069 O O . SER B 1 12 ? 52.844 -80.562 6.691 1 38.19 12 SER B O 1
ATOM 1071 N N . PRO B 1 13 ? 51.188 -80.5 8.297 1 33 13 PRO B N 1
ATOM 1072 C CA . PRO B 1 13 ? 49.938 -80.25 7.598 1 33 13 PRO B CA 1
ATOM 1073 C C . PRO B 1 13 ? 49.906 -78.938 6.852 1 33 13 PRO B C 1
ATOM 1075 O O . PRO B 1 13 ? 50.656 -78 7.18 1 33 13 PRO B O 1
ATOM 1078 N N . ARG B 1 14 ? 49.219 -78.875 5.645 1 35.88 14 ARG B N 1
ATOM 1079 C CA . ARG B 1 14 ? 48.844 -78.125 4.461 1 35.88 14 ARG B CA 1
ATOM 1080 C C . ARG B 1 14 ? 48 -76.938 4.84 1 35.88 14 ARG B C 1
ATOM 1082 O O . ARG B 1 14 ? 47.438 -76.25 3.975 1 35.88 14 ARG B O 1
ATOM 1089 N N . LEU B 1 15 ? 47.812 -76.562 6.172 1 36.62 15 LEU B N 1
ATOM 1090 C CA . LEU B 1 15 ? 46.594 -75.75 6.316 1 36.62 15 LEU B CA 1
ATOM 1091 C C . LEU B 1 15 ? 46.781 -74.438 5.656 1 36.62 15 LEU B C 1
ATOM 1093 O O . LEU B 1 15 ? 47.531 -73.562 6.129 1 36.62 15 LEU B O 1
ATOM 1097 N N . GLY B 1 16 ? 47 -74.375 4.34 1 33.06 16 GLY B N 1
ATOM 1098 C CA . GLY B 1 16 ? 47 -73.062 3.676 1 33.06 16 GLY B CA 1
ATOM 1099 C C . GLY B 1 16 ? 45.875 -72.125 4.121 1 33.06 16 GLY B C 1
ATOM 1100 O O . GLY B 1 16 ? 44.844 -72.625 4.578 1 33.06 16 GLY B O 1
ATOM 1101 N N . ARG B 1 17 ? 46.312 -70.875 4.66 1 36.97 17 ARG B N 1
ATOM 1102 C CA . ARG B 1 17 ? 45.656 -69.688 5.105 1 36.97 17 ARG B CA 1
ATOM 1103 C C . ARG B 1 17 ? 44.594 -69.25 4.117 1 36.97 17 ARG B C 1
ATOM 1105 O O . ARG B 1 17 ? 44.875 -69 2.938 1 36.97 17 ARG B O 1
ATOM 1112 N N . LEU B 1 18 ? 43.281 -69.688 4.199 1 36.31 18 LEU B N 1
ATOM 1113 C CA . LEU B 1 18 ? 41.969 -69.312 3.66 1 36.31 18 LEU B CA 1
ATOM 1114 C C . LEU B 1 18 ? 41.812 -67.812 3.756 1 36.31 18 LEU B C 1
ATOM 1116 O O . LEU B 1 18 ? 41.625 -67.25 4.848 1 36.31 18 LEU B O 1
ATOM 1120 N N . ALA B 1 19 ? 42.781 -67 3.314 1 40.5 19 ALA B N 1
ATOM 1121 C CA . ALA B 1 19 ? 42.469 -65.625 3.336 1 40.5 19 ALA B CA 1
ATOM 1122 C C . ALA B 1 19 ? 41.125 -65.312 2.691 1 40.5 19 ALA B C 1
ATOM 1124 O O . ALA B 1 19 ? 40.938 -65.562 1.495 1 40.5 19 ALA B O 1
ATOM 1125 N N . ARG B 1 20 ? 40.031 -65.562 3.41 1 39.16 20 ARG B N 1
ATOM 1126 C CA . ARG B 1 20 ? 38.688 -65.188 3.072 1 39.16 20 ARG B CA 1
ATOM 1127 C C . ARG B 1 20 ? 38.625 -63.688 2.682 1 39.16 20 ARG B C 1
ATOM 1129 O O . ARG B 1 20 ? 38.906 -62.812 3.496 1 39.16 20 ARG B O 1
ATOM 1136 N N . LEU B 1 21 ? 39.094 -63.375 1.45 1 39.12 21 LEU B N 1
ATOM 1137 C CA . LEU B 1 21 ? 38.781 -62.062 0.859 1 39.12 21 LEU B CA 1
ATOM 1138 C C . LEU B 1 21 ? 37.281 -61.75 1.024 1 39.12 21 LEU B C 1
ATOM 1140 O O . LEU B 1 21 ? 36.438 -62.469 0.507 1 39.12 21 LEU B O 1
ATOM 1144 N N . LEU B 1 22 ? 36.875 -61.281 2.225 1 34.75 22 LEU B N 1
ATOM 1145 C CA . LEU B 1 22 ? 35.562 -60.719 2.518 1 34.75 22 LEU B CA 1
ATOM 1146 C C . LEU B 1 22 ? 35.188 -59.688 1.482 1 34.75 22 LEU B C 1
ATOM 1148 O O . LEU B 1 22 ? 35.844 -58.656 1.342 1 34.75 22 LEU B O 1
ATOM 1152 N N . ALA B 1 23 ? 34.781 -60.125 0.258 1 39.78 23 ALA B N 1
ATOM 1153 C CA . ALA B 1 23 ? 34.094 -59.25 -0.706 1 39.78 23 ALA B CA 1
ATOM 1154 C C . ALA B 1 23 ? 33 -58.438 -0.032 1 39.78 23 ALA B C 1
ATOM 1156 O O . ALA B 1 23 ? 32 -59 0.465 1 39.78 23 ALA B O 1
ATOM 1157 N N . ALA B 1 24 ? 33.312 -57.312 0.592 1 38.66 24 ALA B N 1
ATOM 1158 C CA . ALA B 1 24 ? 32.344 -56.344 1.056 1 38.66 24 ALA B CA 1
ATOM 1159 C C . ALA B 1 24 ? 31.359 -55.938 -0.054 1 38.66 24 ALA B C 1
ATOM 1161 O O . ALA B 1 24 ? 31.75 -55.344 -1.05 1 38.66 24 ALA B O 1
ATOM 1162 N N . SER B 1 25 ? 30.422 -56.812 -0.386 1 40.31 25 SER B N 1
ATOM 1163 C CA . SER B 1 25 ? 29.312 -56.406 -1.237 1 40.31 25 SER B CA 1
ATOM 1164 C C . SER B 1 25 ? 28.688 -55.094 -0.732 1 40.31 25 SER B C 1
ATOM 1166 O O . SER B 1 25 ? 28.141 -55.062 0.371 1 40.31 25 SER B O 1
ATOM 1168 N N . ALA B 1 26 ? 29.266 -53.969 -0.977 1 38.28 26 ALA B N 1
ATOM 1169 C CA . ALA B 1 26 ? 28.562 -52.688 -0.738 1 38.28 26 ALA B CA 1
ATOM 1170 C C . ALA B 1 26 ? 27.188 -52.688 -1.424 1 38.28 26 ALA B C 1
ATOM 1172 O O . ALA B 1 26 ? 27.109 -52.688 -2.654 1 38.28 26 ALA B O 1
ATOM 1173 N N . LEU B 1 27 ? 26.234 -53.438 -0.853 1 35.47 27 LEU B N 1
ATOM 1174 C CA . LEU B 1 27 ? 24.859 -53.188 -1.269 1 35.47 27 LEU B CA 1
ATOM 1175 C C . LEU B 1 27 ? 24.547 -51.719 -1.325 1 35.47 27 LEU B C 1
ATOM 1177 O O . LEU B 1 27 ? 24.562 -51.031 -0.296 1 35.47 27 LEU B O 1
ATOM 1181 N N . LEU B 1 28 ? 24.953 -51.062 -2.4 1 37.06 28 LEU B N 1
ATOM 1182 C CA . LEU B 1 28 ? 24.391 -49.75 -2.695 1 37.06 28 LEU B CA 1
ATOM 1183 C C . LEU B 1 28 ? 22.875 -49.75 -2.535 1 37.06 28 LEU B C 1
ATOM 1185 O O . LEU B 1 28 ? 22.172 -50.406 -3.32 1 37.06 28 LEU B O 1
ATOM 1189 N N . THR B 1 29 ? 22.391 -49.812 -1.316 1 39.03 29 THR B N 1
ATOM 1190 C CA . THR B 1 29 ? 20.984 -49.5 -1.116 1 39.03 29 THR B CA 1
ATOM 1191 C C . THR B 1 29 ? 20.578 -48.25 -1.878 1 39.03 29 THR B C 1
ATOM 1193 O O . THR B 1 29 ? 21.172 -47.188 -1.68 1 39.03 29 THR B O 1
ATOM 1196 N N . ALA B 1 30 ? 20.156 -48.406 -3.156 1 38.09 30 ALA B N 1
ATOM 1197 C CA . ALA B 1 30 ? 19.406 -47.344 -3.836 1 38.09 30 ALA B CA 1
ATOM 1198 C C . ALA B 1 30 ? 18.297 -46.781 -2.936 1 38.09 30 ALA B C 1
ATOM 1200 O O . ALA B 1 30 ? 17.375 -47.5 -2.555 1 38.09 30 ALA B O 1
ATOM 1201 N N . ALA B 1 31 ? 18.625 -45.906 -2.047 1 37.59 31 ALA B N 1
ATOM 1202 C CA . ALA B 1 31 ? 17.578 -45.125 -1.405 1 37.59 31 ALA B CA 1
ATOM 1203 C C . ALA B 1 31 ? 16.562 -44.625 -2.432 1 37.59 31 ALA B C 1
ATOM 1205 O O . ALA B 1 31 ? 16.891 -43.781 -3.287 1 37.59 31 ALA B O 1
ATOM 1206 N N . CYS B 1 32 ? 15.711 -45.438 -2.938 1 33.44 32 CYS B N 1
ATOM 1207 C CA . CYS B 1 32 ? 14.547 -44.844 -3.576 1 33.44 32 CYS B CA 1
ATOM 1208 C C . CYS B 1 32 ? 14.031 -43.656 -2.766 1 33.44 32 CYS B C 1
ATOM 1210 O O . CYS B 1 32 ? 13.555 -43.812 -1.642 1 33.44 32 CYS B O 1
ATOM 1212 N N . ALA B 1 33 ? 14.633 -42.469 -2.857 1 38.34 33 ALA B N 1
ATOM 1213 C CA . ALA B 1 33 ? 13.961 -41.281 -2.398 1 38.34 33 ALA B CA 1
ATOM 1214 C C . ALA B 1 33 ? 12.469 -41.312 -2.709 1 38.34 33 ALA B C 1
ATOM 1216 O O . ALA B 1 33 ? 12.078 -41.562 -3.852 1 38.34 33 ALA B O 1
ATOM 1217 N N . THR B 1 34 ? 11.617 -41.875 -1.847 1 36.59 34 THR B N 1
ATOM 1218 C CA . THR B 1 34 ? 10.18 -41.656 -1.928 1 36.59 34 THR B CA 1
ATOM 1219 C C . THR B 1 34 ? 9.891 -40.25 -2.477 1 36.59 34 THR B C 1
ATOM 1221 O O . THR B 1 34 ? 10.367 -39.25 -1.933 1 36.59 34 THR B O 1
ATOM 1224 N N . LEU B 1 35 ? 9.867 -40.094 -3.766 1 36.25 35 LEU B N 1
ATOM 1225 C CA . LEU B 1 35 ? 9.188 -38.906 -4.289 1 36.25 35 LEU B CA 1
ATOM 1226 C C . LEU B 1 35 ? 7.988 -38.531 -3.424 1 36.25 35 LEU B C 1
ATOM 1228 O O . LEU B 1 35 ? 7.156 -39.406 -3.109 1 36.25 35 LEU B O 1
ATOM 1232 N N . THR B 1 36 ? 8.195 -37.812 -2.385 1 37.56 36 THR B N 1
ATOM 1233 C CA . THR B 1 36 ? 7.051 -37.219 -1.698 1 37.56 36 THR B CA 1
ATOM 1234 C C . THR B 1 36 ? 5.867 -37.062 -2.65 1 37.56 36 THR B C 1
ATOM 1236 O O . THR B 1 36 ? 6.051 -36.75 -3.824 1 37.56 36 THR B O 1
ATOM 1239 N N . PRO B 1 37 ? 4.742 -37.781 -2.443 1 37.81 37 PRO B N 1
ATOM 1240 C CA . PRO B 1 37 ? 3.531 -37.562 -3.242 1 37.81 37 PRO B CA 1
ATOM 1241 C C . PRO B 1 37 ? 3.418 -36.156 -3.801 1 37.81 37 PRO B C 1
ATOM 1243 O O . PRO B 1 37 ? 3.984 -35.219 -3.232 1 37.81 37 PRO B O 1
ATOM 1246 N N . THR B 1 38 ? 3.383 -35.969 -5.078 1 38.53 38 THR B N 1
ATOM 1247 C CA . THR B 1 38 ? 2.787 -34.781 -5.66 1 38.53 38 THR B CA 1
ATOM 1248 C C . THR B 1 38 ? 1.677 -34.25 -4.766 1 38.53 38 THR B C 1
ATOM 1250 O O . THR B 1 38 ? 0.681 -34.938 -4.52 1 38.53 38 THR B O 1
ATOM 1253 N N . THR B 1 39 ? 1.937 -33.75 -3.645 1 39.94 39 THR B N 1
ATOM 1254 C CA . THR B 1 39 ? 0.86 -33.125 -2.891 1 39.94 39 THR B CA 1
ATOM 1255 C C . THR B 1 39 ? -0.282 -32.719 -3.816 1 39.94 39 THR B C 1
ATOM 1257 O O . THR B 1 39 ? -0.128 -31.797 -4.637 1 39.94 39 THR B O 1
ATOM 1260 N N . ALA B 1 40 ? -0.999 -33.5 -4.352 1 42.62 40 ALA B N 1
ATOM 1261 C CA . ALA B 1 40 ? -2.266 -33.219 -5.012 1 42.62 40 ALA B CA 1
ATOM 1262 C C . ALA B 1 40 ? -2.904 -31.953 -4.422 1 42.62 40 ALA B C 1
ATOM 1264 O O . ALA B 1 40 ? -2.988 -31.797 -3.201 1 42.62 40 ALA B O 1
ATOM 1265 N N . LEU B 1 41 ? -2.811 -30.812 -5.059 1 46.81 41 LEU B N 1
ATOM 1266 C CA . LEU B 1 41 ? -3.529 -29.609 -4.633 1 46.81 41 LEU B CA 1
ATOM 1267 C C . LEU B 1 41 ? -4.895 -29.969 -4.059 1 46.81 41 LEU B C 1
ATOM 1269 O O . LEU B 1 41 ? -5.625 -30.781 -4.641 1 46.81 41 LEU B O 1
ATOM 1273 N N . ASP B 1 42 ? -4.934 -30.297 -2.836 1 51.25 42 ASP B N 1
ATOM 1274 C CA . ASP B 1 42 ? -6.27 -30.328 -2.248 1 51.25 42 ASP B CA 1
ATOM 1275 C C . ASP B 1 42 ? -7.254 -29.5 -3.061 1 51.25 42 ASP B C 1
ATOM 1277 O O . ASP B 1 42 ? -7.016 -28.312 -3.309 1 51.25 42 ASP B O 1
ATOM 1281 N N . PRO B 1 43 ? -8.039 -30.266 -3.883 1 53.47 43 PRO B N 1
ATOM 1282 C CA . PRO B 1 43 ? -8.984 -29.5 -4.703 1 53.47 43 PRO B CA 1
ATOM 1283 C C . PRO B 1 43 ? -9.531 -28.266 -3.986 1 53.47 43 PRO B C 1
ATOM 1285 O O . PRO B 1 43 ? -10.039 -27.344 -4.629 1 53.47 43 PRO B O 1
ATOM 1288 N N . ASN B 1 44 ? -9.492 -28.359 -2.676 1 62.34 44 ASN B N 1
ATOM 1289 C CA . ASN B 1 44 ? -10.008 -27.25 -1.877 1 62.34 44 ASN B CA 1
ATOM 1290 C C . ASN B 1 44 ? -8.914 -26.234 -1.567 1 62.34 44 ASN B C 1
ATOM 1292 O O . ASN B 1 44 ? -9.188 -25.203 -0.939 1 62.34 44 ASN B O 1
ATOM 1296 N N . LYS B 1 45 ? -7.773 -26.594 -2.172 1 86.31 45 LYS B N 1
ATOM 1297 C CA . LYS B 1 45 ? -6.699 -25.656 -1.831 1 86.31 45 LYS B CA 1
ATOM 1298 C C . LYS B 1 45 ? -6.441 -24.688 -2.971 1 86.31 45 LYS B C 1
ATOM 1300 O O . LYS B 1 45 ? -6.371 -25.078 -4.137 1 86.31 45 LYS B O 1
ATOM 1305 N N . LEU B 1 46 ? -6.383 -23.5 -2.707 1 95.56 46 LEU B N 1
ATOM 1306 C CA . LEU B 1 46 ? -6.133 -22.438 -3.676 1 95.56 46 LEU B CA 1
ATOM 1307 C C . LEU B 1 46 ? -4.707 -22.516 -4.211 1 95.56 46 LEU B C 1
ATOM 1309 O O . LEU B 1 46 ? -3.799 -22.953 -3.506 1 95.56 46 LEU B O 1
ATOM 1313 N N . PRO B 1 47 ? -4.621 -22.312 -5.566 1 97.44 47 PRO B N 1
ATOM 1314 C CA . PRO B 1 47 ? -3.258 -22.219 -6.098 1 97.44 47 PRO B CA 1
ATOM 1315 C C . PRO B 1 47 ? -2.346 -21.359 -5.219 1 97.44 47 PRO B C 1
ATOM 1317 O O . PRO B 1 47 ? -2.707 -20.234 -4.855 1 97.44 47 PRO B O 1
ATOM 1320 N N . PRO B 1 48 ? -1.181 -21.844 -4.879 1 96.69 48 PRO B N 1
ATOM 1321 C CA . PRO B 1 48 ? -0.264 -21.094 -4.02 1 96.69 48 PRO B CA 1
ATOM 1322 C C . PRO B 1 48 ? 0.472 -19.984 -4.766 1 96.69 48 PRO B C 1
ATOM 1324 O O . PRO B 1 48 ? 0.585 -20.031 -5.996 1 96.69 48 PRO B O 1
ATOM 1327 N N . ILE B 1 49 ? 1 -19.047 -4.02 1 96.5 49 ILE B N 1
ATOM 1328 C CA . ILE B 1 49 ? 1.967 -18.078 -4.512 1 96.5 49 ILE B CA 1
ATOM 1329 C C . ILE B 1 49 ? 3.375 -18.672 -4.438 1 96.5 49 ILE B C 1
ATOM 1331 O O . ILE B 1 49 ? 3.811 -19.125 -3.377 1 96.5 49 ILE B O 1
ATOM 1335 N N . LEU B 1 50 ? 4.039 -18.625 -5.539 1 94.69 50 LEU B N 1
ATOM 1336 C CA . LEU B 1 50 ? 5.387 -19.172 -5.535 1 94.69 50 LEU B CA 1
ATOM 1337 C C . LEU B 1 50 ? 6.43 -18.078 -5.699 1 94.69 50 LEU B C 1
ATOM 1339 O O . LEU B 1 50 ? 6.262 -17.172 -6.523 1 94.69 50 LEU B O 1
ATOM 1343 N N . ALA B 1 51 ? 7.492 -18.266 -4.914 1 89.5 51 ALA B N 1
ATOM 1344 C CA . ALA B 1 51 ? 8.688 -17.453 -5.141 1 89.5 51 ALA B CA 1
ATOM 1345 C C . ALA B 1 51 ? 9.492 -17.984 -6.328 1 89.5 51 ALA B C 1
ATOM 1347 O O . ALA B 1 51 ? 9.289 -19.125 -6.77 1 89.5 51 ALA B O 1
ATOM 1348 N N . GLN B 1 52 ? 10.352 -17.062 -6.738 1 87.94 52 GLN B N 1
ATOM 1349 C CA . GLN B 1 52 ? 11.125 -17.391 -7.934 1 87.94 52 GLN B CA 1
ATOM 1350 C C . GLN B 1 52 ? 11.938 -18.672 -7.727 1 87.94 52 GLN B C 1
ATOM 1352 O O . GLN B 1 52 ? 12.078 -19.484 -8.641 1 87.94 52 GLN B O 1
ATOM 1357 N N . ASP B 1 53 ? 12.492 -18.797 -6.586 1 88.06 53 ASP B N 1
ATOM 1358 C CA . ASP B 1 53 ? 13.375 -19.938 -6.309 1 88.06 53 ASP B CA 1
ATOM 1359 C C . ASP B 1 53 ? 12.578 -21.219 -6.141 1 88.06 53 ASP B C 1
ATOM 1361 O O . ASP B 1 53 ? 13.148 -22.312 -6.137 1 88.06 53 ASP B O 1
ATOM 1365 N N . GLU B 1 54 ? 11.312 -21.125 -6.086 1 91.75 54 GLU B N 1
ATOM 1366 C CA . GLU B 1 54 ? 10.445 -22.281 -5.918 1 91.75 54 GLU B CA 1
ATOM 1367 C C . GLU B 1 54 ? 9.992 -22.828 -7.27 1 91.75 54 GLU B C 1
ATOM 1369 O O . GLU B 1 54 ? 9.398 -23.906 -7.34 1 91.75 54 GLU B O 1
ATOM 1374 N N . ILE B 1 55 ? 10.219 -22.109 -8.289 1 91.31 55 ILE B N 1
ATOM 1375 C CA . ILE B 1 55 ? 9.82 -22.547 -9.625 1 91.31 55 ILE B CA 1
ATOM 1376 C C . ILE B 1 55 ? 10.852 -23.531 -10.172 1 91.31 55 ILE B C 1
ATOM 1378 O O . ILE B 1 55 ? 11.867 -23.125 -10.734 1 91.31 55 ILE B O 1
ATOM 1382 N N . ILE B 1 56 ? 10.578 -24.828 -10.141 1 90.19 56 ILE B N 1
ATOM 1383 C CA . ILE B 1 56 ? 11.594 -25.844 -10.414 1 90.19 56 ILE B CA 1
ATOM 1384 C C . ILE B 1 56 ? 11.242 -26.594 -11.695 1 90.19 56 ILE B C 1
ATOM 1386 O O . ILE B 1 56 ? 11.906 -27.562 -12.055 1 90.19 56 ILE B O 1
ATOM 1390 N N . ARG B 1 57 ? 10.188 -26.344 -12.305 1 94.12 57 ARG B N 1
ATOM 1391 C CA . ARG B 1 57 ? 9.797 -27 -13.547 1 94.12 57 ARG B CA 1
ATOM 1392 C C . ARG B 1 57 ? 9.289 -25.969 -14.562 1 94.12 57 ARG B C 1
ATOM 1394 O O . ARG B 1 57 ? 8.82 -24.891 -14.188 1 94.12 57 ARG B O 1
ATOM 1401 N N . PRO B 1 58 ? 9.422 -26.297 -15.859 1 96.69 58 PRO B N 1
ATOM 1402 C CA . PRO B 1 58 ? 8.875 -25.391 -16.875 1 96.69 58 PRO B CA 1
ATOM 1403 C C . PRO B 1 58 ? 7.371 -25.172 -16.719 1 96.69 58 PRO B C 1
ATOM 1405 O O . PRO B 1 58 ? 6.664 -26.047 -16.219 1 96.69 58 PRO B O 1
ATOM 1408 N N . TYR B 1 59 ? 6.914 -23.953 -17.062 1 97.38 59 TYR B N 1
ATOM 1409 C CA . TYR B 1 59 ? 5.504 -23.625 -16.922 1 97.38 59 TYR B CA 1
ATOM 1410 C C . TYR B 1 59 ? 5.027 -22.781 -18.109 1 97.38 59 TYR B C 1
ATOM 1412 O O . TYR B 1 59 ? 5.844 -22.234 -18.859 1 97.38 59 TYR B O 1
ATOM 1420 N N . THR B 1 60 ? 3.684 -22.766 -18.25 1 98.19 60 THR B N 1
ATOM 1421 C CA . THR B 1 60 ? 3 -21.875 -19.188 1 98.19 60 THR B CA 1
ATOM 1422 C C . THR B 1 60 ? 2.199 -20.812 -18.438 1 98.19 60 THR B C 1
ATOM 1424 O O . THR B 1 60 ? 1.534 -21.109 -17.453 1 98.19 60 THR B O 1
ATOM 1427 N N . LYS B 1 61 ? 2.338 -19.547 -18.844 1 98.38 61 LYS B N 1
ATOM 1428 C CA . LYS B 1 61 ? 1.494 -18.484 -18.312 1 98.38 61 LYS B CA 1
ATOM 1429 C C . LYS B 1 61 ? 0.081 -18.562 -18.875 1 98.38 61 LYS B C 1
ATOM 1431 O O . LYS B 1 61 ? -0.106 -18.516 -20.094 1 98.38 61 LYS B O 1
ATOM 1436 N N . ILE B 1 62 ? -0.854 -18.688 -18.047 1 98.12 62 ILE B N 1
ATOM 1437 C CA . ILE B 1 62 ? -2.178 -18.906 -18.625 1 98.12 62 ILE B CA 1
ATOM 1438 C C . ILE B 1 62 ? -3.041 -17.672 -18.438 1 98.12 62 ILE B C 1
ATOM 1440 O O . ILE B 1 62 ? -4.145 -17.578 -18.969 1 98.12 62 ILE B O 1
ATOM 1444 N N . GLY B 1 63 ? -2.619 -16.672 -17.625 1 97.81 63 GLY B N 1
ATOM 1445 C CA . GLY B 1 63 ? -3.328 -15.406 -17.516 1 97.81 63 GLY B CA 1
ATOM 1446 C C . GLY B 1 63 ? -2.85 -14.555 -16.359 1 97.81 63 GLY B C 1
ATOM 1447 O O . GLY B 1 63 ? -2.119 -15.039 -15.484 1 97.81 63 GLY B O 1
ATOM 1448 N N . THR B 1 64 ? -3.176 -13.234 -16.438 1 98.5 64 THR B N 1
ATOM 1449 C CA . THR B 1 64 ? -2.994 -12.328 -15.305 1 98.5 64 THR B CA 1
ATOM 1450 C C . THR B 1 64 ? -4.25 -12.281 -14.438 1 98.5 64 THR B C 1
ATOM 1452 O O . THR B 1 64 ? -5.367 -12.234 -14.961 1 98.5 64 THR B O 1
ATOM 1455 N N . VAL B 1 65 ? -4.074 -12.344 -13.125 1 98.69 65 VAL B N 1
ATOM 1456 C CA . VAL B 1 65 ? -5.199 -12.195 -12.203 1 98.69 65 VAL B CA 1
ATOM 1457 C C . VAL B 1 65 ? -5.031 -10.922 -11.383 1 98.69 65 VAL B C 1
ATOM 1459 O O . VAL B 1 65 ? -3.918 -10.57 -10.992 1 98.69 65 VAL B O 1
ATOM 1462 N N . GLU B 1 66 ? -6.141 -10.227 -11.164 1 98.75 66 GLU B N 1
ATOM 1463 C CA . GLU B 1 66 ? -6.18 -8.992 -10.383 1 98.75 66 GLU B CA 1
ATOM 1464 C C . GLU B 1 66 ? -7.387 -8.969 -9.445 1 98.75 66 GLU B C 1
ATOM 1466 O O . GLU B 1 66 ? -8.484 -9.367 -9.828 1 98.75 66 GLU B O 1
ATOM 1471 N N . VAL B 1 67 ? -7.137 -8.484 -8.234 1 98.75 67 VAL B N 1
ATOM 1472 C CA . VAL B 1 67 ? -8.195 -8.367 -7.234 1 98.75 67 VAL B CA 1
ATOM 1473 C C . VAL B 1 67 ? -8.07 -7.027 -6.508 1 98.75 67 VAL B C 1
ATOM 1475 O O . VAL B 1 67 ? -6.988 -6.434 -6.473 1 98.75 67 VAL B O 1
ATOM 1478 N N . SER B 1 68 ? -9.133 -6.547 -5.957 1 98.06 68 SER B N 1
ATOM 1479 C CA . SER B 1 68 ? -9.117 -5.312 -5.176 1 98.06 68 SER B CA 1
ATOM 1480 C C . SER B 1 68 ? -10.211 -5.316 -4.113 1 98.06 68 SER B C 1
ATOM 1482 O O . SER B 1 68 ? -11.242 -5.965 -4.281 1 98.06 68 SER B O 1
ATOM 1484 N N . ARG B 1 69 ? -9.961 -4.602 -3.076 1 95.88 69 ARG B N 1
ATOM 1485 C CA . ARG B 1 69 ? -10.898 -4.379 -1.981 1 95.88 69 ARG B CA 1
ATOM 1486 C C . ARG B 1 69 ? -10.758 -2.973 -1.411 1 95.88 69 ARG B C 1
ATOM 1488 O O . ARG B 1 69 ? -9.641 -2.494 -1.208 1 95.88 69 ARG B O 1
ATOM 1495 N N . GLU B 1 70 ? -11.906 -2.355 -1.181 1 92.94 70 GLU B N 1
ATOM 1496 C CA . GLU B 1 70 ? -11.953 -1.062 -0.505 1 92.94 70 GLU B CA 1
ATOM 1497 C C . GLU B 1 70 ? -12.867 -1.105 0.715 1 92.94 70 GLU B C 1
ATOM 1499 O O . GLU B 1 70 ? -13.953 -1.689 0.662 1 92.94 70 GLU B O 1
ATOM 1504 N N . ARG B 1 71 ? -12.352 -0.542 1.773 1 91.06 71 ARG B N 1
ATOM 1505 C CA . ARG B 1 71 ? -13.148 -0.493 2.998 1 91.06 71 ARG B CA 1
ATOM 1506 C C . ARG B 1 71 ? -13.094 0.893 3.631 1 91.06 71 ARG B C 1
ATOM 1508 O O . ARG B 1 71 ? -12.047 1.544 3.619 1 91.06 71 ARG B O 1
ATOM 1515 N N . LEU B 1 72 ? -14.227 1.186 4.191 1 88.38 72 LEU B N 1
ATOM 1516 C CA . LEU B 1 72 ? -14.273 2.406 4.988 1 88.38 72 LEU B CA 1
ATOM 1517 C C . LEU B 1 72 ? -13.984 2.107 6.457 1 88.38 72 LEU B C 1
ATOM 1519 O O . LEU B 1 72 ? -14.422 1.082 6.98 1 88.38 72 LEU B O 1
ATOM 1523 N N . GLY B 1 73 ? -13.32 2.961 7.078 1 77.06 73 GLY B N 1
ATOM 1524 C CA . GLY B 1 73 ? -13.109 2.871 8.516 1 77.06 73 GLY B CA 1
ATOM 1525 C C . GLY B 1 73 ? -11.656 2.643 8.891 1 77.06 73 GLY B C 1
ATOM 1526 O O . GLY B 1 73 ? -10.75 3.043 8.156 1 77.06 73 GLY B O 1
ATOM 1527 N N . HIS B 1 74 ? -11.453 1.853 10.156 1 63.34 74 HIS B N 1
ATOM 1528 C CA . HIS B 1 74 ? -10.195 1.794 10.898 1 63.34 74 HIS B CA 1
ATOM 1529 C C . HIS B 1 74 ? -9.07 1.251 10.023 1 63.34 74 HIS B C 1
ATOM 1531 O O . HIS B 1 74 ? -9.117 0.094 9.602 1 63.34 74 HIS B O 1
ATOM 1537 N N . ILE B 1 75 ? -8.055 2.119 9.797 1 64.75 75 ILE B N 1
ATOM 1538 C CA . ILE B 1 75 ? -6.961 1.947 8.852 1 64.75 75 ILE B CA 1
ATOM 1539 C C . ILE B 1 75 ? -5.867 1.084 9.477 1 64.75 75 ILE B C 1
ATOM 1541 O O . ILE B 1 75 ? -5.027 0.527 8.766 1 64.75 75 ILE B O 1
ATOM 1545 N N . ASP B 1 76 ? -5.973 0.826 10.852 1 66.94 76 ASP B N 1
ATOM 1546 C CA . ASP B 1 76 ? -4.828 0.248 11.555 1 66.94 76 ASP B CA 1
ATOM 1547 C C . ASP B 1 76 ? -4.629 -1.215 11.164 1 66.94 76 ASP B C 1
ATOM 1549 O O . ASP B 1 76 ? -3.508 -1.725 11.203 1 66.94 76 ASP B O 1
ATOM 1553 N N . ASP B 1 77 ? -5.609 -1.85 10.641 1 67.19 77 ASP B N 1
ATOM 1554 C CA . ASP B 1 77 ? -5.512 -3.291 10.422 1 67.19 77 ASP B CA 1
ATOM 1555 C C . ASP B 1 77 ? -5.062 -3.602 9 1 67.19 77 ASP B C 1
ATOM 1557 O O . ASP B 1 77 ? -4.758 -4.75 8.672 1 67.19 77 ASP B O 1
ATOM 1561 N N . LEU B 1 78 ? -4.914 -2.617 8.273 1 77.31 78 LEU B N 1
ATOM 1562 C CA . LEU B 1 78 ? -4.641 -2.818 6.852 1 77.31 78 LEU B CA 1
ATOM 1563 C C . LEU B 1 78 ? -3.322 -3.561 6.652 1 77.31 78 LEU B C 1
ATOM 1565 O O . LEU B 1 78 ? -3.229 -4.449 5.805 1 77.31 78 LEU B O 1
ATOM 1569 N N . LYS B 1 79 ? -2.377 -3.295 7.5 1 67.81 79 LYS B N 1
ATOM 1570 C CA . LYS B 1 79 ? -1.022 -3.805 7.316 1 67.81 79 LYS B CA 1
ATOM 1571 C C . LYS B 1 79 ? -0.981 -5.324 7.473 1 67.81 79 LYS B C 1
ATOM 1573 O O . LYS B 1 79 ? -0.314 -6.016 6.699 1 67.81 79 LYS B O 1
ATOM 1578 N N . ASN B 1 80 ? -1.644 -5.734 8.406 1 72.06 80 ASN B N 1
ATOM 1579 C CA . ASN B 1 80 ? -1.578 -7.156 8.734 1 72.06 80 ASN B CA 1
ATOM 1580 C C . ASN B 1 80 ? -2.516 -7.977 7.855 1 72.06 80 ASN B C 1
ATOM 1582 O O . ASN B 1 80 ? -2.277 -9.164 7.625 1 72.06 80 ASN B O 1
ATOM 1586 N N . GLU B 1 81 ? -3.338 -7.309 7.281 1 83.94 81 GLU B N 1
ATOM 1587 C CA . GLU B 1 81 ? -4.406 -8.023 6.59 1 83.94 81 GLU B CA 1
ATOM 1588 C C . GLU B 1 81 ? -4.168 -8.047 5.082 1 83.94 81 GLU B C 1
ATOM 1590 O O . GLU B 1 81 ? -4.617 -8.961 4.391 1 83.94 81 GLU B O 1
ATOM 1595 N N . ALA B 1 82 ? -3.332 -7.219 4.598 1 90.81 82 ALA B N 1
ATOM 1596 C CA . ALA B 1 82 ? -3.289 -6.98 3.156 1 90.81 82 ALA B CA 1
ATOM 1597 C C . ALA B 1 82 ? -2.768 -8.203 2.412 1 90.81 82 ALA B C 1
ATOM 1599 O O . ALA B 1 82 ? -3.383 -8.664 1.443 1 90.81 82 ALA B O 1
ATOM 1600 N N . ASP B 1 83 ? -1.715 -8.773 2.893 1 89.75 83 ASP B N 1
ATOM 1601 C CA . ASP B 1 83 ? -1.128 -9.922 2.207 1 89.75 83 ASP B CA 1
ATOM 1602 C C . ASP B 1 83 ? -2.062 -11.125 2.256 1 89.75 83 ASP B C 1
ATOM 1604 O O . ASP B 1 83 ? -2.273 -11.797 1.242 1 89.75 83 ASP B O 1
ATOM 1608 N N . GLU B 1 84 ? -2.525 -11.367 3.436 1 90.81 84 GLU B N 1
ATOM 1609 C CA . GLU B 1 84 ? -3.393 -12.531 3.611 1 90.81 84 GLU B CA 1
ATOM 1610 C C . GLU B 1 84 ? -4.617 -12.453 2.701 1 90.81 84 GLU B C 1
ATOM 1612 O O . GLU B 1 84 ? -4.926 -13.398 1.983 1 90.81 84 GLU B O 1
ATOM 1617 N N . TRP B 1 85 ? -5.328 -11.344 2.797 1 94.31 85 TRP B N 1
ATOM 1618 C CA . TRP B 1 85 ? -6.492 -11.188 1.932 1 94.31 85 TRP B CA 1
ATOM 1619 C C . TRP B 1 85 ? -6.098 -11.305 0.463 1 94.31 85 TRP B C 1
ATOM 1621 O O . TRP B 1 85 ? -6.77 -11.984 -0.317 1 94.31 85 TRP B O 1
ATOM 1631 N N . ALA B 1 86 ? -5.039 -10.617 0.034 1 96.38 86 ALA B N 1
ATOM 1632 C CA . ALA B 1 86 ? -4.617 -10.555 -1.363 1 96.38 86 ALA B CA 1
ATOM 1633 C C . ALA B 1 86 ? -4.301 -11.953 -1.901 1 96.38 86 ALA B C 1
ATOM 1635 O O . ALA B 1 86 ? -4.73 -12.312 -3 1 96.38 86 ALA B O 1
ATOM 1636 N N . TYR B 1 87 ? -3.557 -12.688 -1.103 1 95.75 87 TYR B N 1
ATOM 1637 C CA . TYR B 1 87 ? -3.121 -13.992 -1.574 1 95.75 87 TYR B CA 1
ATOM 1638 C C . TYR B 1 87 ? -4.297 -14.953 -1.682 1 95.75 87 TYR B C 1
ATOM 1640 O O . TYR B 1 87 ? -4.391 -15.734 -2.637 1 95.75 87 TYR B O 1
ATOM 1648 N N . ASP B 1 88 ? -5.207 -14.859 -0.799 1 96.5 88 ASP B N 1
ATOM 1649 C CA . ASP B 1 88 ? -6.418 -15.672 -0.889 1 96.5 88 ASP B CA 1
ATOM 1650 C C . ASP B 1 88 ? -7.25 -15.289 -2.109 1 96.5 88 ASP B C 1
ATOM 1652 O O . ASP B 1 88 ? -7.711 -16.156 -2.854 1 96.5 88 ASP B O 1
ATOM 1656 N N . ALA B 1 89 ? -7.465 -14.055 -2.262 1 97.94 89 ALA B N 1
ATOM 1657 C CA . ALA B 1 89 ? -8.281 -13.562 -3.361 1 97.94 89 ALA B CA 1
ATOM 1658 C C . ALA B 1 89 ? -7.648 -13.883 -4.711 1 97.94 89 ALA B C 1
ATOM 1660 O O . ALA B 1 89 ? -8.336 -14.281 -5.648 1 97.94 89 ALA B O 1
ATOM 1661 N N . LEU B 1 90 ? -6.309 -13.695 -4.836 1 98.38 90 LEU B N 1
ATOM 1662 C CA . LEU B 1 90 ? -5.602 -14.062 -6.059 1 98.38 90 LEU B CA 1
ATOM 1663 C C . LEU B 1 90 ? -5.742 -15.555 -6.34 1 98.38 90 LEU B C 1
ATOM 1665 O O . LEU B 1 90 ? -5.953 -15.961 -7.488 1 98.38 90 LEU B O 1
ATOM 1669 N N . GLY B 1 91 ? -5.562 -16.297 -5.293 1 98.06 91 GLY B N 1
ATOM 1670 C CA . GLY B 1 91 ? -5.727 -17.734 -5.434 1 98.06 91 GLY B CA 1
ATOM 1671 C C . GLY B 1 91 ? -7.086 -18.141 -5.977 1 98.06 91 GLY B C 1
ATOM 1672 O O . GLY B 1 91 ? -7.184 -19 -6.848 1 98.06 91 GLY B O 1
ATOM 1673 N N . ALA B 1 92 ? -8.094 -17.531 -5.41 1 97.94 92 ALA B N 1
ATOM 1674 C CA . ALA B 1 92 ? -9.453 -17.828 -5.855 1 97.94 92 ALA B CA 1
ATOM 1675 C C . ALA B 1 92 ? -9.633 -17.5 -7.336 1 97.94 92 ALA B C 1
ATOM 1677 O O . ALA B 1 92 ? -10.234 -18.281 -8.086 1 97.94 92 ALA B O 1
ATOM 1678 N N . GLU B 1 93 ? -9.109 -16.391 -7.816 1 98.38 93 GLU B N 1
ATOM 1679 C CA . GLU B 1 93 ? -9.195 -16.016 -9.227 1 98.38 93 GLU B CA 1
ATOM 1680 C C . GLU B 1 93 ? -8.398 -16.984 -10.102 1 98.38 93 GLU B C 1
ATOM 1682 O O . GLU B 1 93 ? -8.852 -17.359 -11.18 1 98.38 93 GLU B O 1
ATOM 1687 N N . ALA B 1 94 ? -7.25 -17.344 -9.617 1 98.56 94 ALA B N 1
ATOM 1688 C CA . ALA B 1 94 ? -6.391 -18.25 -10.391 1 98.56 94 ALA B CA 1
ATOM 1689 C C . ALA B 1 94 ? -7.016 -19.625 -10.516 1 98.56 94 ALA B C 1
ATOM 1691 O O . ALA B 1 94 ? -6.871 -20.281 -11.547 1 98.56 94 ALA B O 1
ATOM 1692 N N . ALA B 1 95 ? -7.652 -20.047 -9.453 1 97.75 95 ALA B N 1
ATOM 1693 C CA . ALA B 1 95 ? -8.32 -21.344 -9.469 1 97.75 95 ALA B CA 1
ATOM 1694 C C . ALA B 1 95 ? -9.367 -21.406 -10.578 1 97.75 95 ALA B C 1
ATOM 1696 O O . ALA B 1 95 ? -9.539 -22.453 -11.211 1 97.75 95 ALA B O 1
ATOM 1697 N N . LYS B 1 96 ? -9.984 -20.281 -10.805 1 97.12 96 LYS B N 1
ATOM 1698 C CA . LYS B 1 96 ? -11.008 -20.234 -11.844 1 97.12 96 LYS B CA 1
ATOM 1699 C C . LYS B 1 96 ? -10.398 -20.484 -13.227 1 97.12 96 LYS B C 1
ATOM 1701 O O . LYS B 1 96 ? -11.094 -20.938 -14.141 1 97.12 96 LYS B O 1
ATOM 1706 N N . LEU B 1 97 ? -9.18 -20.234 -13.367 1 97.25 97 LEU B N 1
ATOM 1707 C CA . LEU B 1 97 ? -8.484 -20.406 -14.641 1 97.25 97 LEU B CA 1
ATOM 1708 C C . LEU B 1 97 ? -7.863 -21.781 -14.742 1 97.25 97 LEU B C 1
ATOM 1710 O O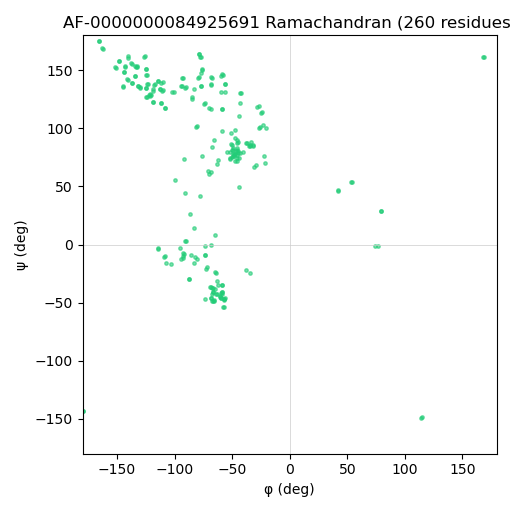 . LEU B 1 97 ? -7.277 -22.141 -15.773 1 97.25 97 LEU B O 1
ATOM 1714 N N . GLY B 1 98 ? -7.941 -22.469 -13.609 1 96.81 98 GLY B N 1
ATOM 1715 C CA . GLY B 1 98 ? -7.316 -23.781 -13.57 1 96.81 98 GLY B CA 1
ATOM 1716 C C . GLY B 1 98 ? -5.812 -23.719 -13.367 1 96.81 98 GLY B C 1
ATOM 1717 O O . GLY B 1 98 ? -5.082 -24.594 -13.836 1 96.81 98 GLY B O 1
ATOM 1718 N N . ALA B 1 99 ? -5.355 -22.734 -12.734 1 98.19 99 ALA B N 1
ATOM 1719 C CA . ALA B 1 99 ? -3.924 -22.547 -12.523 1 98.19 99 ALA B CA 1
ATOM 1720 C C . ALA B 1 99 ? -3.393 -23.484 -11.445 1 98.19 99 ALA B C 1
ATOM 1722 O O . ALA B 1 99 ? -4.109 -23.812 -10.5 1 98.19 99 ALA B O 1
ATOM 1723 N N . ASP B 1 100 ? -2.117 -23.797 -11.672 1 97.5 100 ASP B N 1
ATOM 1724 C CA . ASP B 1 100 ? -1.421 -24.578 -10.648 1 97.5 100 ASP B CA 1
ATOM 1725 C C . ASP B 1 100 ? -0.808 -23.672 -9.586 1 97.5 100 ASP B C 1
ATOM 1727 O O . ASP B 1 100 ? -0.641 -24.078 -8.438 1 97.5 100 ASP B O 1
ATOM 1731 N N . ALA B 1 101 ? -0.438 -22.484 -9.938 1 98.31 101 ALA B N 1
ATOM 1732 C CA . ALA B 1 101 ? 0.225 -21.547 -9.031 1 98.31 101 ALA B CA 1
ATOM 1733 C C . ALA B 1 101 ? 0.156 -20.125 -9.562 1 98.31 101 ALA B C 1
ATOM 1735 O O . ALA B 1 101 ? -0.301 -19.891 -10.68 1 98.31 101 ALA B O 1
ATOM 1736 N N . ILE B 1 102 ? 0.515 -19.172 -8.695 1 98.06 102 ILE B N 1
ATOM 1737 C CA . ILE B 1 102 ? 0.671 -17.766 -9.047 1 98.06 102 ILE B CA 1
ATOM 1738 C C . ILE B 1 102 ? 2.119 -17.344 -8.828 1 98.06 102 ILE B C 1
ATOM 1740 O O . ILE B 1 102 ? 2.736 -17.703 -7.824 1 98.06 102 ILE B O 1
ATOM 1744 N N . ILE B 1 103 ? 2.656 -16.609 -9.688 1 96.75 103 ILE B N 1
ATOM 1745 C CA . ILE B 1 103 ? 4.012 -16.094 -9.523 1 96.75 103 ILE B CA 1
ATOM 1746 C C . ILE B 1 103 ? 4.008 -14.57 -9.68 1 96.75 103 ILE B C 1
ATOM 1748 O O . ILE B 1 103 ? 3.037 -13.992 -10.164 1 96.75 103 ILE B O 1
ATOM 1752 N N . LEU B 1 104 ? 5.113 -13.914 -9.164 1 94.94 104 LEU B N 1
ATOM 1753 C CA . LEU B 1 104 ? 5.352 -12.477 -9.266 1 94.94 104 LEU B CA 1
ATOM 1754 C C . LEU B 1 104 ? 4.16 -11.688 -8.727 1 94.94 104 LEU B C 1
ATOM 1756 O O . LEU B 1 104 ? 3.643 -10.797 -9.398 1 94.94 104 LEU B O 1
ATOM 1760 N N . PRO B 1 105 ? 3.795 -12.023 -7.5 1 95.38 105 PRO B N 1
ATOM 1761 C CA . PRO B 1 105 ? 2.697 -11.242 -6.918 1 95.38 105 PRO B CA 1
ATOM 1762 C C . PRO B 1 105 ? 3.086 -9.797 -6.633 1 95.38 105 PRO B C 1
ATOM 1764 O O . PRO B 1 105 ? 4.238 -9.516 -6.297 1 95.38 105 PRO B O 1
ATOM 1767 N N . GLU B 1 106 ? 2.119 -8.891 -6.832 1 96 106 GLU B N 1
ATOM 1768 C CA . GLU B 1 106 ? 2.184 -7.504 -6.383 1 96 106 GLU B CA 1
ATOM 1769 C C . GLU B 1 106 ? 1.012 -7.168 -5.469 1 96 106 GLU B C 1
ATOM 1771 O O . GLU B 1 106 ? -0.139 -7.48 -5.781 1 96 106 GLU B O 1
ATOM 1776 N N . VAL B 1 107 ? 1.324 -6.613 -4.32 1 95.75 107 VAL B N 1
ATOM 1777 C CA . VAL B 1 107 ? 0.29 -6.191 -3.383 1 95.75 107 VAL B CA 1
ATOM 1778 C C . VAL B 1 107 ? 0.475 -4.719 -3.037 1 95.75 107 VAL B C 1
ATOM 1780 O O . VAL B 1 107 ? 1.573 -4.293 -2.672 1 95.75 107 VAL B O 1
ATOM 1783 N N . GLN B 1 108 ? -0.53 -4.008 -3.193 1 95.31 108 GLN B N 1
ATOM 1784 C CA . GLN B 1 108 ? -0.571 -2.592 -2.844 1 95.31 108 GLN B CA 1
ATOM 1785 C C . GLN B 1 108 ? -1.623 -2.32 -1.771 1 95.31 108 GLN B C 1
ATOM 1787 O O . GLN B 1 108 ? -2.789 -2.688 -1.932 1 95.31 108 GLN B O 1
ATOM 1792 N N . ALA B 1 109 ? -1.161 -1.775 -0.718 1 94.44 109 ALA B N 1
ATOM 1793 C CA . ALA B 1 109 ? -2.066 -1.328 0.337 1 94.44 109 ALA B CA 1
ATOM 1794 C C . ALA B 1 109 ? -2.059 0.193 0.458 1 94.44 109 ALA B C 1
ATOM 1796 O O . ALA B 1 109 ? -0.993 0.813 0.499 1 94.44 109 ALA B O 1
ATOM 1797 N N . LYS B 1 110 ? -3.205 0.732 0.543 1 94.12 110 LYS B N 1
ATOM 1798 C CA . LYS B 1 110 ? -3.35 2.184 0.621 1 94.12 110 LYS B CA 1
ATOM 1799 C C . LYS B 1 110 ? -4.262 2.584 1.777 1 94.12 110 LYS B C 1
ATOM 1801 O O . LYS B 1 110 ? -5.297 1.957 2.004 1 94.12 110 LYS B O 1
ATOM 1806 N N . LYS B 1 111 ? -3.869 3.529 2.48 1 92.94 111 LYS B N 1
ATOM 1807 C CA . LYS B 1 111 ? -4.746 4.164 3.461 1 92.94 111 LYS B CA 1
ATOM 1808 C C . LYS B 1 111 ? -4.832 5.672 3.229 1 92.94 111 LYS B C 1
ATOM 1810 O O . LYS B 1 111 ? -3.852 6.297 2.82 1 92.94 111 LYS B O 1
ATOM 1815 N N . GLY B 1 112 ? -5.938 6.191 3.486 1 92.19 112 GLY B N 1
ATOM 1816 C CA . GLY B 1 112 ? -6.207 7.609 3.305 1 92.19 112 GLY B CA 1
ATOM 1817 C C . GLY B 1 112 ? -7.621 8 3.688 1 92.19 112 GLY B C 1
ATOM 1818 O O . GLY B 1 112 ? -8.133 7.562 4.719 1 92.19 112 GLY B O 1
ATOM 1819 N N . SER B 1 113 ? -8.062 8.875 2.916 1 87.38 113 SER B N 1
ATOM 1820 C CA . SER B 1 113 ? -9.406 9.367 3.209 1 87.38 113 SER B CA 1
ATOM 1821 C C . SER B 1 113 ? -10.273 9.375 1.957 1 87.38 113 SER B C 1
ATOM 1823 O O . SER B 1 113 ? -9.773 9.602 0.851 1 87.38 113 SER B O 1
ATOM 1825 N N . TYR B 1 114 ? -11.438 8.93 2.166 1 85.75 114 TYR B N 1
ATOM 1826 C CA . TYR B 1 114 ? -12.508 9.117 1.191 1 85.75 114 TYR B CA 1
ATOM 1827 C C . TYR B 1 114 ? -13.57 10.062 1.727 1 85.75 114 TYR B C 1
ATOM 1829 O O . TYR B 1 114 ? -14.281 9.734 2.68 1 85.75 114 TYR B O 1
ATOM 1837 N N . LEU B 1 115 ? -13.812 11.125 1.039 1 83.31 115 LEU B N 1
ATOM 1838 C CA . LEU B 1 115 ? -14.719 12.148 1.541 1 83.31 115 LEU B CA 1
ATOM 1839 C C . LEU B 1 115 ? -14.492 12.391 3.029 1 83.31 115 LEU B C 1
ATOM 1841 O O . LEU B 1 115 ? -15.422 12.273 3.828 1 83.31 115 LEU B O 1
ATOM 1845 N N . PHE B 1 116 ? -13.281 12.555 3.508 1 81.44 116 PHE B N 1
ATOM 1846 C CA . PHE B 1 116 ? -12.82 12.906 4.844 1 81.44 116 PHE B CA 1
ATOM 1847 C C . PHE B 1 116 ? -12.977 11.727 5.801 1 81.44 116 PHE B C 1
ATOM 1849 O O . PHE B 1 116 ? -12.742 11.867 7.004 1 81.44 116 PHE B O 1
ATOM 1856 N N . PHE B 1 117 ? -13.516 10.602 5.273 1 87.06 117 PHE B N 1
ATOM 1857 C CA . PHE B 1 117 ? -13.57 9.398 6.09 1 87.06 117 PHE B CA 1
ATOM 1858 C C . PHE B 1 117 ? -12.352 8.516 5.832 1 87.06 117 PHE B C 1
ATOM 1860 O O . PHE B 1 117 ? -11.938 8.336 4.688 1 87.06 117 PHE B O 1
ATOM 1867 N N . PRO B 1 118 ? -11.836 8.039 6.953 1 88.44 118 PRO B N 1
ATOM 1868 C CA . PRO B 1 118 ? -10.711 7.113 6.754 1 88.44 118 PRO B CA 1
ATOM 1869 C C . PRO B 1 118 ? -11.07 5.934 5.855 1 88.44 118 PRO B C 1
ATOM 1871 O O . PRO B 1 118 ? -12.188 5.41 5.93 1 88.44 118 PRO B O 1
ATOM 1874 N N . SER B 1 119 ? -10.195 5.574 4.973 1 91.69 119 SER B N 1
ATOM 1875 C CA . SER B 1 119 ? -10.43 4.477 4.039 1 91.69 119 SER B CA 1
ATOM 1876 C C . SER B 1 119 ? -9.148 3.697 3.771 1 91.69 119 SER B C 1
ATOM 1878 O O . SER B 1 119 ? -8.047 4.246 3.875 1 91.69 119 SER B O 1
ATOM 1880 N N . THR B 1 120 ? -9.336 2.432 3.529 1 93.12 120 THR B N 1
ATOM 1881 C CA . THR B 1 120 ? -8.227 1.581 3.119 1 93.12 120 THR B CA 1
ATOM 1882 C C . THR B 1 120 ? -8.539 0.876 1.803 1 93.12 120 THR B C 1
ATOM 1884 O O . THR B 1 120 ? -9.711 0.642 1.481 1 93.12 120 THR B O 1
ATOM 1887 N N . SER B 1 121 ? -7.562 0.602 1.082 1 93.94 121 SER B N 1
ATOM 1888 C CA . SER B 1 121 ? -7.703 -0.178 -0.143 1 93.94 121 SER B CA 1
ATOM 1889 C C . SER B 1 121 ? -6.539 -1.15 -0.317 1 93.94 121 SER B C 1
ATOM 1891 O O . SER B 1 121 ? -5.418 -0.863 0.101 1 93.94 121 SER B O 1
ATOM 1893 N N . ILE B 1 122 ? -6.836 -2.34 -0.811 1 95.69 122 ILE B N 1
ATOM 1894 C CA . ILE B 1 122 ? -5.844 -3.326 -1.227 1 95.69 122 ILE B CA 1
ATOM 1895 C C . ILE B 1 122 ? -6.039 -3.664 -2.703 1 95.69 122 ILE B C 1
ATOM 1897 O O . ILE B 1 122 ? -7.168 -3.881 -3.152 1 95.69 122 ILE B O 1
ATOM 1901 N N . LYS B 1 123 ? -5 -3.588 -3.436 1 97.56 123 LYS B N 1
ATOM 1902 C CA . LYS B 1 123 ? -4.941 -4.086 -4.809 1 97.56 123 LYS B CA 1
ATOM 1903 C C . LYS B 1 123 ? -3.82 -5.109 -4.973 1 97.56 123 LYS B C 1
ATOM 1905 O O . LYS B 1 123 ? -2.729 -4.934 -4.426 1 97.56 123 LYS B O 1
ATOM 1910 N N . ALA B 1 124 ? -4.133 -6.176 -5.699 1 98.25 124 ALA B N 1
ATOM 1911 C CA . ALA B 1 124 ? -3.109 -7.191 -5.926 1 98.25 124 ALA B CA 1
ATOM 1912 C C . ALA B 1 124 ? -3.211 -7.77 -7.336 1 98.25 124 ALA B C 1
ATOM 1914 O O . ALA B 1 124 ? -4.297 -7.801 -7.922 1 98.25 124 ALA B O 1
ATOM 1915 N N . LYS B 1 125 ? -2.109 -8.219 -7.797 1 98.5 125 LYS B N 1
ATOM 1916 C CA . LYS B 1 125 ? -2.031 -8.859 -9.109 1 98.5 125 LYS B CA 1
ATOM 1917 C C . LYS B 1 125 ? -0.956 -9.945 -9.125 1 98.5 125 LYS B C 1
ATOM 1919 O O . LYS B 1 125 ? -0.087 -9.977 -8.25 1 98.5 125 LYS B O 1
ATOM 1924 N N . GLY B 1 126 ? -1.084 -10.867 -10.047 1 98.19 126 GLY B N 1
ATOM 1925 C CA . GLY B 1 126 ? -0.103 -11.914 -10.266 1 98.19 126 GLY B CA 1
ATOM 1926 C C . GLY B 1 126 ? -0.29 -12.641 -11.586 1 98.19 126 GLY B C 1
ATOM 1927 O O . GLY B 1 126 ? -1.222 -12.344 -12.336 1 98.19 126 GLY B O 1
ATOM 1928 N N . ILE B 1 127 ? 0.631 -13.492 -11.805 1 98.38 127 ILE B N 1
ATOM 1929 C CA . ILE B 1 127 ? 0.584 -14.297 -13.023 1 98.38 127 ILE B CA 1
ATOM 1930 C C . ILE B 1 127 ? 0.221 -15.734 -12.672 1 98.38 127 ILE B C 1
ATOM 1932 O O . ILE B 1 127 ? 0.943 -16.406 -11.922 1 98.38 127 ILE B O 1
ATOM 1936 N N . ALA B 1 128 ? -0.913 -16.156 -13.195 1 98.62 128 ALA B N 1
ATOM 1937 C CA . ALA B 1 128 ? -1.322 -17.547 -13.039 1 98.62 128 ALA B CA 1
ATOM 1938 C C . ALA B 1 128 ? -0.544 -18.469 -13.984 1 98.62 128 ALA B C 1
ATOM 1940 O O . ALA B 1 128 ? -0.401 -18.156 -15.172 1 98.62 128 ALA B O 1
ATOM 1941 N N . ILE B 1 129 ? -0.087 -19.625 -13.477 1 98.56 129 ILE B N 1
ATOM 1942 C CA . ILE B 1 129 ? 0.714 -20.5 -14.32 1 98.56 129 ILE B CA 1
ATOM 1943 C C . ILE B 1 129 ? 0.2 -21.938 -14.211 1 98.56 129 ILE B C 1
ATOM 1945 O O . ILE B 1 129 ? -0.471 -22.281 -13.234 1 98.56 129 ILE B O 1
ATOM 1949 N N . ARG B 1 130 ? 0.445 -22.672 -15.266 1 98.06 130 ARG B N 1
ATOM 1950 C CA . ARG B 1 130 ? 0.263 -24.125 -15.305 1 98.06 130 ARG B CA 1
ATOM 1951 C C . ARG B 1 130 ? 1.58 -24.844 -15.594 1 98.06 130 ARG B C 1
ATOM 1953 O O . ARG B 1 130 ? 2.305 -24.453 -16.516 1 98.06 130 ARG B O 1
ATOM 1960 N N . PHE B 1 131 ? 1.863 -25.875 -14.789 1 96.62 131 PHE B N 1
ATOM 1961 C CA . PHE B 1 131 ? 3.094 -26.609 -15.031 1 96.62 131 PHE B CA 1
ATOM 1962 C C . PHE B 1 131 ? 2.924 -27.578 -16.188 1 96.62 131 PHE B C 1
ATOM 1964 O O . PHE B 1 131 ? 1.854 -28.172 -16.375 1 96.62 131 PHE B O 1
ATOM 1971 N N . ASN B 1 132 ? 4.098 -27.656 -16.922 1 91.69 132 ASN B N 1
ATOM 1972 C CA . ASN B 1 132 ? 4.109 -28.547 -18.078 1 91.69 132 ASN B CA 1
ATOM 1973 C C . ASN B 1 132 ? 4.359 -30 -17.672 1 91.69 132 ASN B C 1
ATOM 1975 O O . ASN B 1 132 ? 5.07 -30.266 -16.703 1 91.69 132 ASN B O 1
#

Radius of gyration: 46.51 Å; Cα contacts (8 Å, |Δi|>4): 426; chains: 2; bounding box: 127×150×124 Å